Protein AF-0000000080698486 (afdb_homodimer)

Foldseek 3Di:
DVVVVVVVVVVVVVVVVVVLLVLLLVLLLLLCCFQFLCSVPDDSVLSSVLSVVCVVVVHQSVVSNCVVCPPERKAKDFQLQQVSRVVRLQRNCVSLVFHAQLPDDDPVCSVVSRVDRSLSSLLSRQVRVVVSQKWWKWWDDPDPRMTMTGMGGVVCVVVNVVSCVSRVIHMDTSNPDDDPPPDPPPD/DVVVVVVVVVVVVVVVVVVLLVLLLVLLLLLCCFQFLCSVPDDSVLSSVLSVVCVVVVHFSVVSNCVVCPPERKAKDFQLQQVSRVVRLQRNCVSLVFHAQQPDDDPVCSVVSRVDRSLSSLLSRQVRVVVSQKWWKWWDDPDPRMTMTGMGGVVCVVVNVVSCVSRVIHMDTSNPDDDPPPDPPPD

Structure (mmCIF, N/CA/C/O backbone):
data_AF-0000000080698486-model_v1
#
loop_
_entity.id
_entity.type
_entity.pdbx_description
1 polymer 'DUF6630 domain-containing protein'
#
loop_
_atom_site.group_PDB
_atom_site.id
_atom_site.type_symbol
_atom_site.label_atom_id
_atom_site.label_alt_id
_atom_site.label_comp_id
_atom_site.label_asym_id
_atom_site.label_entity_id
_atom_site.label_seq_id
_atom_site.pdbx_PDB_ins_code
_atom_site.Cartn_x
_atom_site.Cartn_y
_atom_site.Cartn_z
_atom_site.occupancy
_atom_site.B_iso_or_equiv
_atom_site.auth_seq_id
_atom_site.auth_comp_id
_atom_site.auth_asym_id
_atom_site.auth_atom_id
_atom_site.pdbx_PDB_model_num
ATOM 1 N N . MET A 1 1 ? -24.016 -17.828 -27.578 1 31.5 1 MET A N 1
ATOM 2 C CA . MET A 1 1 ? -24.5 -17.797 -26.203 1 31.5 1 MET A CA 1
ATOM 3 C C . MET A 1 1 ? -23.359 -17.641 -25.219 1 31.5 1 MET A C 1
ATOM 5 O O . MET A 1 1 ? -23.516 -17.859 -24.016 1 31.5 1 MET A O 1
ATOM 9 N N . CYS A 1 2 ? -22.031 -17.766 -25.625 1 40.09 2 CYS A N 1
ATOM 10 C CA . CYS A 1 2 ? -20.703 -17.719 -25.031 1 40.09 2 CYS A CA 1
ATOM 11 C C . CYS A 1 2 ? -20.391 -16.312 -24.516 1 40.09 2 CYS A C 1
ATOM 13 O O . CYS A 1 2 ? -19.312 -16.078 -23.969 1 40.09 2 CYS A O 1
ATOM 15 N N . THR A 1 3 ? -21.078 -15.25 -24.891 1 47.06 3 THR A N 1
ATOM 16 C CA . THR A 1 3 ? -21.078 -13.805 -24.703 1 47.06 3 THR A CA 1
ATOM 17 C C . THR A 1 3 ? -21.422 -13.453 -23.25 1 47.06 3 THR A C 1
ATOM 19 O O . THR A 1 3 ? -21.047 -12.375 -22.781 1 47.06 3 THR A O 1
ATOM 22 N N . SER A 1 4 ? -22.141 -14.297 -22.594 1 47.97 4 SER A N 1
ATOM 23 C CA . SER A 1 4 ? -22.797 -14.07 -21.312 1 47.97 4 SER A CA 1
ATOM 24 C C . SER A 1 4 ? -21.797 -14.18 -20.156 1 47.97 4 SER A C 1
ATOM 26 O O . SER A 1 4 ? -21.797 -13.352 -19.25 1 47.97 4 SER A O 1
ATOM 28 N N . GLY A 1 5 ? -20.812 -15.172 -20.219 1 47.47 5 GLY A N 1
ATOM 29 C CA . GLY A 1 5 ? -19.812 -15.383 -19.188 1 47.47 5 GLY A CA 1
ATOM 30 C C . GLY A 1 5 ? -18.781 -14.266 -19.109 1 47.47 5 GLY A C 1
ATOM 31 O O . GLY A 1 5 ? -18.391 -13.859 -18.016 1 47.47 5 GLY A O 1
ATOM 32 N N . TYR A 1 6 ? -18.391 -13.922 -20.328 1 53.5 6 TYR A N 1
ATOM 33 C CA . TYR A 1 6 ? -17.484 -12.781 -20.453 1 53.5 6 TYR A CA 1
ATOM 34 C C . TYR A 1 6 ? -18.109 -11.523 -19.859 1 53.5 6 TYR A C 1
ATOM 36 O O . TYR A 1 6 ? -17.438 -10.781 -19.141 1 53.5 6 TYR A O 1
ATOM 44 N N . ASP A 1 7 ? -19.391 -11.453 -20.266 1 60.16 7 ASP A N 1
ATOM 45 C CA . ASP A 1 7 ? -20.109 -10.289 -19.766 1 60.16 7 ASP A CA 1
ATOM 46 C C . ASP A 1 7 ? -20.219 -10.32 -18.234 1 60.16 7 ASP A C 1
ATOM 48 O O . ASP A 1 7 ? -20.047 -9.297 -17.578 1 60.16 7 ASP A O 1
ATOM 52 N N . ALA A 1 8 ? -20.406 -11.617 -17.812 1 65.56 8 ALA A N 1
ATOM 53 C CA . ALA A 1 8 ? -20.562 -11.758 -16.359 1 65.56 8 ALA A CA 1
ATOM 54 C C . ALA A 1 8 ? -19.25 -11.516 -15.641 1 65.56 8 ALA A C 1
ATOM 56 O O . ALA A 1 8 ? -19.219 -10.883 -14.586 1 65.56 8 ALA A O 1
ATOM 57 N N . ARG A 1 9 ? -18.188 -12 -16.312 1 66.75 9 ARG A N 1
ATOM 58 C CA . ARG A 1 9 ? -16.859 -11.805 -15.734 1 66.75 9 ARG A CA 1
ATOM 59 C C . ARG A 1 9 ? -16.484 -10.328 -15.695 1 66.75 9 ARG A C 1
ATOM 61 O O . ARG A 1 9 ? -15.984 -9.836 -14.68 1 66.75 9 ARG A O 1
ATOM 68 N N . PHE A 1 10 ? -16.781 -9.648 -16.703 1 69.44 10 PHE A N 1
ATOM 69 C CA . PHE A 1 10 ? -16.469 -8.227 -16.781 1 69.44 10 PHE A CA 1
ATOM 70 C C . PHE A 1 10 ? -17.344 -7.418 -15.836 1 69.44 10 PHE A C 1
ATOM 72 O O . PHE A 1 10 ? -16.875 -6.449 -15.227 1 69.44 10 PHE A O 1
ATOM 79 N N . ALA A 1 11 ? -18.594 -7.957 -15.727 1 71 11 ALA A N 1
ATOM 80 C CA . ALA A 1 11 ? -19.5 -7.297 -14.789 1 71 11 ALA A CA 1
ATOM 81 C C . ALA A 1 11 ? -19 -7.461 -13.352 1 71 11 ALA A C 1
ATOM 83 O O . ALA A 1 11 ? -19.062 -6.516 -12.562 1 71 11 ALA A O 1
ATOM 84 N N . LYS A 1 12 ? -18.531 -8.586 -13.102 1 74.56 12 LYS A N 1
ATOM 85 C CA . LYS A 1 12 ? -18.031 -8.867 -11.758 1 74.56 12 LYS A CA 1
ATOM 86 C C . LYS A 1 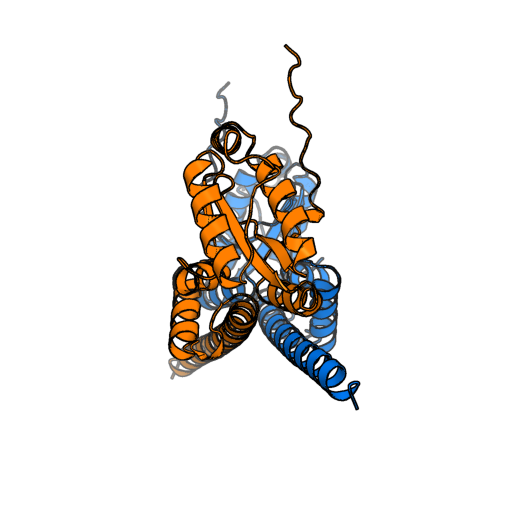12 ? -16.781 -8.039 -11.453 1 74.56 12 LYS A C 1
ATOM 88 O O . LYS A 1 12 ? -16.625 -7.527 -10.344 1 74.56 12 LYS A O 1
ATOM 93 N N . ILE A 1 13 ? -15.922 -7.895 -12.477 1 77.5 13 ILE A N 1
ATOM 94 C CA . ILE A 1 13 ? -14.719 -7.086 -12.32 1 77.5 13 ILE A CA 1
ATOM 95 C C . ILE A 1 13 ? -15.102 -5.629 -12.07 1 77.5 13 ILE A C 1
ATOM 97 O O . ILE A 1 13 ? -14.539 -4.973 -11.195 1 77.5 13 ILE A O 1
ATOM 101 N N . GLY A 1 14 ? -16.094 -5.223 -12.852 1 79.5 14 GLY A N 1
ATOM 102 C CA . GLY A 1 14 ? -16.562 -3.857 -12.68 1 79.5 14 GLY A CA 1
ATOM 103 C C . GLY A 1 14 ? -17.094 -3.578 -11.289 1 79.5 14 GLY A C 1
ATOM 104 O O . GLY A 1 14 ? -16.766 -2.559 -10.68 1 79.5 14 GLY A O 1
ATOM 105 N N . ASP A 1 15 ? -17.922 -4.484 -10.82 1 83.06 15 ASP A N 1
ATOM 106 C CA . ASP A 1 15 ? -18.5 -4.332 -9.492 1 83.06 15 ASP A CA 1
ATOM 107 C C . ASP A 1 15 ? -17.422 -4.324 -8.422 1 83.06 15 ASP A C 1
ATOM 109 O O . ASP A 1 15 ? -17.469 -3.527 -7.477 1 83.06 15 ASP A O 1
ATOM 113 N N . PHE A 1 16 ? -16.531 -5.191 -8.688 1 83.62 16 PHE A N 1
ATOM 114 C CA . PHE A 1 16 ? -15.43 -5.289 -7.73 1 83.62 16 PHE A CA 1
ATOM 115 C C . PHE A 1 16 ? -14.617 -4 -7.707 1 83.62 16 PHE A C 1
ATOM 117 O O . PHE A 1 16 ? -14.32 -3.465 -6.637 1 83.62 16 PHE A O 1
ATOM 124 N N . MET A 1 17 ? -14.336 -3.49 -8.82 1 84.62 17 MET A N 1
ATOM 125 C CA . MET A 1 17 ? -13.523 -2.279 -8.93 1 84.62 17 MET A CA 1
ATOM 126 C C . MET A 1 17 ? -14.281 -1.07 -8.383 1 84.62 17 MET A C 1
ATOM 128 O O . MET A 1 17 ? -13.688 -0.194 -7.754 1 84.62 17 MET A O 1
ATOM 132 N N . MET A 1 18 ? -15.539 -1.053 -8.656 1 87.12 18 MET A N 1
ATOM 133 C CA . MET A 1 18 ? -16.344 0.049 -8.141 1 87.12 18 MET A CA 1
ATOM 134 C C . MET A 1 18 ? -16.359 0.049 -6.613 1 87.12 18 MET A C 1
ATOM 136 O O . MET A 1 18 ? -16.281 1.107 -5.984 1 87.12 18 MET A O 1
ATOM 140 N N . ASN A 1 19 ? -16.453 -1.073 -6.035 1 87 19 ASN A N 1
ATOM 141 C CA . ASN A 1 19 ? -16.406 -1.186 -4.582 1 87 19 ASN A CA 1
ATOM 142 C C . ASN A 1 19 ? -15.062 -0.731 -4.027 1 87 19 ASN A C 1
ATOM 144 O O . ASN A 1 19 ? -15.008 -0.071 -2.99 1 87 19 ASN A O 1
ATOM 148 N N . ALA A 1 20 ? -14.047 -1.094 -4.723 1 89.44 20 ALA A N 1
ATOM 149 C CA . ALA A 1 20 ? -12.711 -0.688 -4.305 1 89.44 20 ALA A CA 1
ATOM 150 C C . ALA A 1 20 ? -12.555 0.828 -4.363 1 89.44 20 ALA A C 1
ATOM 152 O O . ALA A 1 20 ? -12.016 1.438 -3.439 1 89.44 20 ALA A O 1
ATOM 153 N N . VAL A 1 21 ? -13.086 1.382 -5.418 1 92.75 21 VAL A N 1
ATOM 154 C CA . VAL A 1 21 ? -12.977 2.826 -5.598 1 92.75 21 VAL A CA 1
ATOM 155 C C . VAL A 1 21 ? -13.773 3.543 -4.512 1 92.75 21 VAL A C 1
ATOM 157 O O . VAL A 1 21 ? -13.289 4.512 -3.918 1 92.75 21 VAL A O 1
ATOM 160 N N . GLU A 1 22 ? -14.906 3.066 -4.246 1 92.38 22 GLU A N 1
ATOM 161 C CA . GLU A 1 22 ? -15.742 3.686 -3.225 1 92.38 22 GLU A CA 1
ATOM 162 C C . GLU A 1 22 ? -15.086 3.604 -1.848 1 92.38 22 GLU A C 1
ATOM 164 O O . GLU A 1 22 ? -15.102 4.574 -1.09 1 92.38 22 GLU A O 1
ATOM 169 N N . SER A 1 23 ? -14.555 2.496 -1.55 1 91.75 23 SER A N 1
ATOM 170 C CA . SER A 1 23 ? -13.875 2.318 -0.27 1 91.75 23 SER A CA 1
ATOM 171 C C . SER A 1 23 ? -12.648 3.221 -0.162 1 91.75 23 SER A C 1
ATOM 173 O O . SER A 1 23 ? -12.43 3.859 0.87 1 91.75 23 SER A O 1
ATOM 175 N N . GLY A 1 24 ? -11.891 3.254 -1.214 1 94.38 24 GLY A N 1
ATOM 176 C CA . GLY A 1 24 ? -10.742 4.137 -1.252 1 94.38 24 GLY A CA 1
ATOM 177 C C . GLY A 1 24 ? -11.109 5.605 -1.123 1 94.38 24 GLY A C 1
ATOM 178 O O . GLY A 1 24 ? -10.445 6.355 -0.404 1 94.38 24 GLY A O 1
ATOM 179 N N . ALA A 1 25 ? -12.18 5.961 -1.772 1 95.56 25 ALA A N 1
ATOM 180 C CA . ALA A 1 25 ? -12.641 7.344 -1.715 1 95.56 25 ALA A CA 1
ATOM 181 C C . ALA A 1 25 ? -13.078 7.719 -0.301 1 95.56 25 ALA A C 1
ATOM 183 O O . ALA A 1 25 ? -12.828 8.836 0.158 1 95.56 25 ALA A O 1
ATOM 184 N N . ALA A 1 26 ? -13.688 6.801 0.327 1 93.81 26 ALA A N 1
ATOM 185 C CA . ALA A 1 26 ? -14.109 7.051 1.703 1 93.81 26 ALA A CA 1
ATOM 186 C C . ALA A 1 26 ? -12.906 7.293 2.609 1 93.81 26 ALA A C 1
ATOM 188 O O . ALA A 1 26 ? -12.93 8.195 3.447 1 93.81 26 ALA A O 1
ATOM 189 N N . ALA A 1 27 ? -11.891 6.488 2.451 1 95.06 27 ALA A N 1
ATOM 190 C CA . ALA A 1 27 ? -10.695 6.621 3.275 1 95.06 27 ALA A CA 1
ATOM 191 C C . ALA A 1 27 ? -9.961 7.93 2.979 1 95.06 27 ALA A C 1
ATOM 193 O O . ALA A 1 27 ? -9.547 8.641 3.898 1 95.06 27 ALA A O 1
ATOM 194 N N . VAL A 1 28 ? -9.875 8.273 1.698 1 96.75 28 VAL A N 1
ATOM 195 C CA . VAL A 1 28 ? -9.234 9.523 1.287 1 96.75 28 VAL A CA 1
ATOM 196 C C . VAL A 1 28 ? -10.023 10.711 1.835 1 96.75 28 VAL A C 1
ATOM 198 O O . VAL A 1 28 ? -9.445 11.641 2.396 1 96.75 28 VAL A O 1
ATOM 201 N N . SER A 1 29 ? -11.289 10.641 1.669 1 96.31 29 SER A N 1
ATOM 202 C CA . SER A 1 29 ? -12.156 11.703 2.164 1 96.31 29 SER A CA 1
ATOM 203 C C . SER A 1 29 ? -11.992 11.898 3.668 1 96.31 29 SER A C 1
ATOM 205 O O . SER A 1 29 ? -11.875 13.031 4.148 1 96.31 29 SER A O 1
ATOM 207 N N . ARG A 1 30 ? -11.969 10.852 4.352 1 95 30 ARG A N 1
ATOM 208 C CA . ARG A 1 30 ? -11.844 10.93 5.805 1 95 30 ARG A CA 1
ATOM 209 C C . ARG A 1 30 ? -10.5 11.531 6.211 1 95 30 ARG A C 1
ATOM 211 O O . ARG A 1 30 ? -10.438 12.375 7.113 1 95 30 ARG A O 1
ATOM 218 N N . LEU A 1 31 ? -9.469 11.086 5.562 1 96.75 31 LEU A N 1
ATOM 219 C CA . LEU A 1 31 ? -8.156 11.648 5.863 1 96.75 31 LEU A CA 1
ATOM 220 C C . LEU A 1 31 ? -8.117 13.141 5.574 1 96.75 31 LEU A C 1
ATOM 222 O O . LEU A 1 31 ? -7.66 13.93 6.402 1 96.75 31 LEU A O 1
ATOM 226 N N . LEU A 1 32 ? -8.648 13.523 4.426 1 97.12 32 LEU A N 1
ATOM 227 C CA . LEU A 1 32 ? -8.664 14.93 4.062 1 97.12 32 LEU A CA 1
ATOM 228 C C . LEU A 1 32 ? -9.477 15.742 5.066 1 97.12 32 LEU A C 1
ATOM 230 O O . LEU A 1 32 ? -9.148 16.891 5.352 1 97.12 32 LEU A O 1
ATOM 234 N N . GLN A 1 33 ? -10.492 15.188 5.602 1 95.12 33 GLN A N 1
ATOM 235 C CA . GLN A 1 33 ? -11.289 15.867 6.617 1 95.12 33 GLN A CA 1
ATOM 236 C C . GLN A 1 33 ? -10.469 16.125 7.875 1 95.12 33 GLN A C 1
ATOM 238 O O . GLN A 1 33 ? -10.711 17.109 8.594 1 95.12 33 GLN A O 1
ATOM 243 N N . LEU A 1 34 ? -9.492 15.289 8.156 1 95.56 34 LEU A N 1
ATOM 244 C CA . LEU A 1 34 ? -8.672 15.414 9.352 1 95.56 34 LEU A CA 1
ATOM 245 C C . LEU A 1 34 ? -7.57 16.438 9.148 1 95.56 34 LEU A C 1
ATOM 247 O O . LEU A 1 34 ? -7.086 17.031 10.117 1 95.56 34 LEU A O 1
ATOM 251 N N . ILE A 1 35 ? -7.203 16.703 7.879 1 97.62 35 ILE A N 1
ATOM 252 C CA . ILE A 1 35 ? -5.965 17.453 7.719 1 97.62 35 ILE A CA 1
ATOM 253 C C . ILE A 1 35 ? -6.246 18.75 6.977 1 97.62 35 ILE A C 1
ATOM 255 O O . ILE A 1 35 ? -5.422 19.672 6.988 1 97.62 35 ILE A O 1
ATOM 259 N N . ALA A 1 36 ? -7.34 18.812 6.328 1 95.25 36 ALA A N 1
ATOM 260 C CA . ALA A 1 36 ? -7.637 20 5.523 1 95.25 36 ALA A CA 1
ATOM 261 C C . ALA A 1 36 ? -8.125 21.156 6.398 1 95.25 36 ALA A C 1
ATOM 263 O O . ALA A 1 36 ? -8.867 20.938 7.359 1 95.25 36 ALA A O 1
ATOM 264 N N . PRO A 1 37 ? -7.742 22.375 6.078 1 89.62 37 PRO A N 1
ATOM 265 C CA . PRO A 1 37 ? -8.18 23.547 6.836 1 89.62 37 PRO A CA 1
ATOM 266 C C . PRO A 1 37 ? -9.68 23.797 6.738 1 89.62 37 PRO A C 1
ATOM 268 O O . PRO A 1 37 ? -10.289 24.312 7.676 1 89.62 37 PRO A O 1
ATOM 271 N N . GLU A 1 38 ? -10.227 23.453 5.602 1 90.56 38 GLU A N 1
ATOM 272 C CA . GLU A 1 38 ? -11.664 23.609 5.379 1 90.56 38 GLU A CA 1
ATOM 273 C C . GLU A 1 38 ? -12.305 22.297 4.938 1 90.56 38 GLU A C 1
ATOM 275 O O . GLU A 1 38 ? -12.719 22.156 3.787 1 90.56 38 GLU A O 1
ATOM 280 N N . PRO A 1 39 ? -12.5 21.406 5.844 1 89.62 39 PRO A N 1
ATOM 281 C CA . PRO A 1 39 ? -13.023 20.078 5.496 1 89.62 39 PRO A CA 1
ATOM 282 C C . PRO A 1 39 ? -14.445 20.141 4.945 1 89.62 39 PRO A C 1
ATOM 284 O O . PRO A 1 39 ? -14.852 19.25 4.188 1 89.62 39 PRO A O 1
ATOM 287 N N . GLU A 1 40 ? -15.148 21.219 5.281 1 89.56 40 GLU A N 1
ATOM 288 C CA . GLU A 1 40 ? -16.531 21.359 4.832 1 89.56 40 GLU A CA 1
ATOM 289 C C . GLU A 1 40 ? -16.609 21.625 3.33 1 89.56 40 GLU A C 1
ATOM 291 O O . GLU A 1 40 ? -17.656 21.469 2.717 1 89.56 40 GLU A O 1
ATOM 296 N N . ARG A 1 41 ? -15.523 22.062 2.773 1 91.19 41 ARG A N 1
ATOM 297 C CA . ARG A 1 41 ? -15.492 22.406 1.357 1 91.19 41 ARG A CA 1
ATOM 298 C C . ARG A 1 41 ? -15.031 21.234 0.507 1 91.19 41 ARG A C 1
ATOM 300 O O . ARG A 1 41 ? -14.922 21.344 -0.715 1 91.19 41 ARG A O 1
ATOM 307 N N . LEU A 1 42 ? -14.766 20.094 1.145 1 93.06 42 LEU A N 1
ATOM 308 C CA . LEU A 1 42 ? -14.297 18.938 0.405 1 93.06 42 LEU A CA 1
ATOM 309 C C . LEU A 1 42 ? -15.344 18.484 -0.612 1 93.06 42 LEU A C 1
ATOM 311 O O . LEU A 1 42 ? -16.516 18.328 -0.275 1 93.06 42 LEU A O 1
ATOM 315 N N . ASP A 1 43 ? -14.969 18.359 -1.809 1 95.62 43 ASP A N 1
ATOM 316 C CA . ASP A 1 43 ? -15.812 17.891 -2.904 1 95.62 43 ASP A CA 1
ATOM 317 C C . ASP A 1 43 ? -15.688 16.391 -3.09 1 95.62 43 ASP A C 1
ATOM 319 O O . ASP A 1 43 ? -14.711 15.906 -3.666 1 95.62 43 ASP A O 1
ATOM 323 N N . GLU A 1 44 ? -16.766 15.695 -2.758 1 95.44 44 GLU A N 1
ATOM 324 C CA . GLU A 1 44 ? -16.734 14.234 -2.777 1 95.44 44 GLU A CA 1
ATOM 325 C C . GLU A 1 44 ? -16.578 13.703 -4.203 1 95.44 44 GLU A C 1
ATOM 327 O O . GLU A 1 44 ? -15.969 12.656 -4.418 1 95.44 44 GLU A O 1
ATOM 332 N N . ASP A 1 45 ? -17.109 14.422 -5.129 1 96.69 45 ASP A N 1
ATOM 333 C CA . ASP A 1 45 ? -16.953 14.008 -6.52 1 96.69 45 ASP A CA 1
ATOM 334 C C . ASP A 1 45 ? -15.5 14.102 -6.965 1 96.69 45 ASP A C 1
ATOM 336 O O . ASP A 1 45 ? -15.008 13.25 -7.707 1 96.69 45 ASP A O 1
ATOM 340 N N . ALA A 1 46 ? -14.867 15.148 -6.52 1 96.94 46 ALA A N 1
ATOM 341 C CA . ALA A 1 46 ? -13.445 15.312 -6.824 1 96.94 46 ALA A CA 1
ATOM 342 C C . ALA A 1 46 ? -12.617 14.195 -6.191 1 96.94 46 ALA A C 1
ATOM 344 O O . ALA A 1 46 ? -11.656 13.703 -6.797 1 96.94 46 ALA A O 1
ATOM 345 N N . VAL A 1 47 ? -13.047 13.797 -4.984 1 97.81 47 VAL A N 1
ATOM 346 C CA . VAL A 1 47 ? -12.344 12.711 -4.301 1 97.81 47 VAL A CA 1
ATOM 347 C C . VAL A 1 47 ? -12.5 11.414 -5.098 1 97.81 47 VAL A C 1
ATOM 349 O O . VAL A 1 47 ? -11.516 10.719 -5.359 1 97.81 47 VAL A O 1
ATOM 352 N N . LEU A 1 48 ? -13.703 11.172 -5.492 1 97.31 48 LEU A N 1
ATOM 353 C CA . LEU A 1 48 ? -13.984 9.969 -6.27 1 97.31 48 LEU A CA 1
ATOM 354 C C . LEU A 1 48 ? -13.164 9.953 -7.559 1 97.31 48 LEU A C 1
ATOM 356 O O . LEU A 1 48 ? -12.578 8.922 -7.91 1 97.31 48 LEU A O 1
ATOM 360 N N . GLU A 1 49 ? -13.125 11.023 -8.188 1 97.5 49 GLU A N 1
ATOM 361 C CA . GLU A 1 49 ? -12.375 11.133 -9.438 1 97.5 49 GLU A CA 1
ATOM 362 C C . GLU A 1 49 ? -10.883 10.914 -9.211 1 97.5 49 GLU A C 1
ATOM 364 O O . GLU A 1 49 ? -10.227 10.227 -9.992 1 97.5 49 GLU A O 1
ATOM 369 N N . ALA A 1 50 ? -10.367 11.484 -8.172 1 97.69 50 ALA A N 1
ATOM 370 C CA . ALA A 1 50 ? -8.945 11.344 -7.863 1 97.69 50 ALA A CA 1
ATOM 371 C C . ALA A 1 50 ? -8.594 9.898 -7.527 1 97.69 50 ALA A C 1
ATOM 373 O O . ALA A 1 50 ? -7.539 9.398 -7.934 1 97.69 50 ALA A O 1
ATOM 374 N N . VAL A 1 51 ? -9.453 9.234 -6.828 1 97.25 51 VAL A N 1
ATOM 375 C CA . VAL A 1 51 ? -9.211 7.848 -6.449 1 97.25 51 VAL A CA 1
ATOM 376 C C . VAL A 1 51 ? -9.297 6.953 -7.688 1 97.25 51 VAL A C 1
ATOM 378 O O . VAL A 1 51 ? -8.469 6.055 -7.867 1 97.25 51 VAL A O 1
ATOM 381 N N . GLN A 1 52 ? -10.242 7.273 -8.516 1 95.44 52 GLN A N 1
ATOM 382 C CA . GLN A 1 52 ? -10.328 6.535 -9.773 1 95.44 52 GLN A CA 1
ATOM 383 C C . GLN A 1 52 ? -9.047 6.699 -10.594 1 95.44 52 GLN A C 1
ATOM 385 O O . GLN A 1 52 ? -8.531 5.727 -11.148 1 95.44 52 GLN A O 1
ATOM 390 N N . GLU A 1 53 ? -8.648 7.867 -10.625 1 96.25 53 GLU A N 1
ATOM 391 C CA . GLU A 1 53 ? -7.418 8.141 -11.367 1 96.25 53 GLU A CA 1
ATOM 392 C C . GLU A 1 53 ? -6.238 7.375 -10.781 1 96.25 53 GLU A C 1
ATOM 394 O O . GLU A 1 53 ? -5.41 6.84 -11.516 1 96.25 53 GLU A O 1
ATOM 399 N N . ALA A 1 54 ? -6.148 7.316 -9.477 1 94.81 54 ALA A N 1
ATOM 400 C CA . ALA A 1 54 ? -5.078 6.57 -8.82 1 94.81 54 ALA A CA 1
ATOM 401 C C . ALA A 1 54 ? -5.098 5.102 -9.234 1 94.81 54 ALA A C 1
ATOM 403 O O . ALA A 1 54 ? -4.066 4.539 -9.602 1 94.81 54 ALA A O 1
ATOM 404 N N . TYR A 1 55 ? -6.27 4.516 -9.234 1 90.69 55 TYR A N 1
ATOM 405 C CA . TYR A 1 55 ? -6.398 3.113 -9.617 1 90.69 55 TYR A CA 1
ATOM 406 C C . TYR A 1 55 ? -6.055 2.916 -11.094 1 90.69 55 TYR A C 1
ATOM 408 O O . TYR A 1 55 ? -5.344 1.972 -11.445 1 90.69 55 TYR A O 1
ATOM 416 N N . ASP A 1 56 ? -6.523 3.885 -11.914 1 90.25 56 ASP A N 1
ATOM 417 C CA . ASP A 1 56 ? -6.312 3.7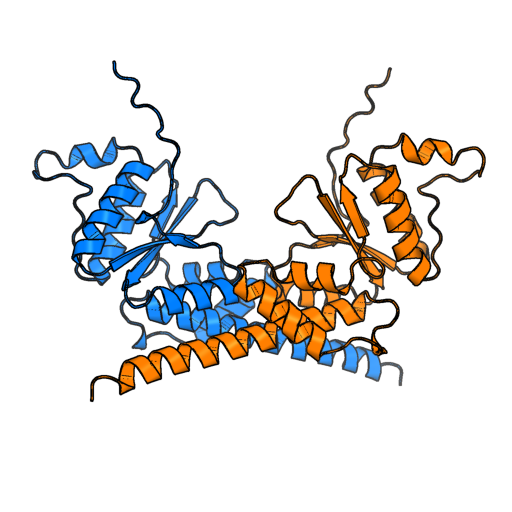77 -13.352 1 90.25 56 ASP A CA 1
ATOM 418 C C . ASP A 1 56 ? -4.828 3.834 -13.695 1 90.25 56 ASP A C 1
ATOM 420 O O . ASP A 1 56 ? -4.395 3.264 -14.703 1 90.25 56 ASP A O 1
ATOM 424 N N . HIS A 1 57 ? -4.086 4.418 -12.891 1 91.69 57 HIS A N 1
ATOM 425 C CA . HIS A 1 57 ? -2.68 4.625 -13.219 1 91.69 57 HIS A CA 1
ATOM 426 C C . HIS A 1 57 ? -1.771 3.885 -12.242 1 91.69 57 HIS A C 1
ATOM 428 O O . HIS A 1 57 ? -0.575 4.176 -12.156 1 91.69 57 HIS A O 1
ATOM 434 N N . ASP A 1 58 ? -2.301 3.045 -11.438 1 87.06 58 ASP A N 1
ATOM 435 C CA . ASP A 1 58 ? -1.559 2.211 -10.5 1 87.06 58 ASP A CA 1
ATOM 436 C C . ASP A 1 58 ? -0.761 3.066 -9.516 1 87.06 58 ASP A C 1
ATOM 438 O O . ASP A 1 58 ? 0.426 2.82 -9.289 1 87.06 58 ASP A O 1
ATOM 442 N N . LEU A 1 59 ? -1.38 4.07 -9.039 1 90.81 59 LEU A N 1
ATOM 443 C CA . LEU A 1 59 ? -0.788 4.945 -8.031 1 90.81 59 LEU A CA 1
ATOM 444 C C . LEU A 1 59 ? -1.339 4.633 -6.645 1 90.81 59 LEU A C 1
ATOM 446 O O . LEU A 1 59 ? -2.477 4.176 -6.512 1 90.81 59 LEU A O 1
ATOM 450 N N . PRO A 1 60 ? -0.494 4.84 -5.625 1 91.69 60 PRO A N 1
ATOM 451 C CA . PRO A 1 60 ? -1.043 4.699 -4.273 1 91.69 60 PRO A CA 1
ATOM 452 C C . PRO A 1 60 ? -2.168 5.691 -3.99 1 91.69 60 PRO A C 1
ATOM 454 O O . PRO A 1 60 ? -2.162 6.809 -4.52 1 91.69 60 PRO A O 1
ATOM 457 N N . LEU A 1 61 ? -3.068 5.328 -3.137 1 94.69 61 LEU A N 1
ATOM 458 C CA . LEU A 1 61 ? -4.219 6.176 -2.84 1 94.69 61 LEU A CA 1
ATOM 459 C C . LEU A 1 61 ? -3.775 7.48 -2.191 1 94.69 61 LEU A C 1
ATOM 461 O O . LEU A 1 61 ? -4.457 8.5 -2.311 1 94.69 61 LEU A O 1
ATOM 465 N N . MET A 1 62 ? -2.617 7.449 -1.621 1 95.69 62 MET A N 1
ATOM 466 C CA . MET A 1 62 ? -2.105 8.672 -1.007 1 95.69 62 MET A CA 1
ATOM 467 C C . MET A 1 62 ? -1.803 9.727 -2.064 1 95.69 62 MET A C 1
ATOM 469 O O . MET A 1 62 ? -1.714 10.914 -1.755 1 95.69 62 MET A O 1
ATOM 473 N N . TRP A 1 63 ? -1.613 9.312 -3.281 1 96.06 63 TRP A N 1
ATOM 474 C CA . TRP A 1 63 ? -1.483 10.273 -4.367 1 96.06 63 TRP A CA 1
ATOM 475 C C . TRP A 1 63 ? -2.705 11.188 -4.438 1 96.06 63 TRP A C 1
ATOM 477 O O . TRP A 1 63 ? -2.578 12.391 -4.652 1 96.06 63 TRP A O 1
ATOM 487 N N . ALA A 1 64 ? -3.869 10.594 -4.238 1 97.12 64 ALA A N 1
ATOM 488 C CA . ALA A 1 64 ? -5.098 11.391 -4.258 1 97.12 64 ALA A CA 1
ATOM 489 C C . ALA A 1 64 ? -5.102 12.414 -3.131 1 97.12 64 ALA A C 1
ATOM 491 O O . ALA A 1 64 ? -5.543 13.555 -3.322 1 97.12 64 ALA A O 1
ATOM 492 N N . VAL A 1 65 ? -4.613 12.031 -1.989 1 97.56 65 VAL A N 1
ATOM 493 C CA . VAL A 1 65 ? -4.523 12.953 -0.861 1 97.56 65 VAL A CA 1
ATOM 494 C C . VAL A 1 65 ? -3.594 14.109 -1.213 1 97.56 65 VAL A C 1
ATOM 496 O O . VAL A 1 65 ? -3.938 15.273 -0.997 1 97.56 65 VAL A O 1
ATOM 499 N N . TYR A 1 66 ? -2.479 13.773 -1.763 1 96.81 66 TYR A N 1
ATOM 500 C CA . TYR A 1 66 ? -1.533 14.805 -2.184 1 96.81 66 TYR A CA 1
ATOM 501 C C . TYR A 1 66 ? -2.146 15.703 -3.25 1 96.81 66 TYR A C 1
ATOM 503 O O . TYR A 1 66 ? -2.078 16.922 -3.15 1 96.81 66 TYR A O 1
ATOM 511 N N . HIS A 1 67 ? -2.734 15.117 -4.215 1 96.31 67 HIS A N 1
ATOM 512 C CA . HIS A 1 67 ? -3.291 15.828 -5.363 1 96.31 67 HIS A CA 1
ATOM 513 C C . HIS A 1 67 ? -4.367 16.812 -4.926 1 96.31 67 HIS A C 1
ATOM 515 O O . HIS A 1 67 ? -4.406 17.953 -5.406 1 96.31 67 HIS A O 1
ATOM 521 N N . LEU A 1 68 ? -5.18 16.438 -4.031 1 96.44 68 LEU A N 1
ATOM 522 C CA . LEU A 1 68 ? -6.297 17.266 -3.594 1 96.44 68 LEU A CA 1
ATOM 523 C C . LEU A 1 68 ? -5.852 18.234 -2.514 1 96.44 68 LEU A C 1
ATOM 525 O O . LEU A 1 68 ? -6.418 19.328 -2.391 1 96.44 68 LEU A O 1
ATOM 529 N N . GLY A 1 69 ? -4.859 17.812 -1.781 1 96.06 69 GLY A N 1
ATOM 530 C CA . GLY A 1 69 ? -4.465 18.609 -0.628 1 96.06 69 GLY A CA 1
ATOM 531 C C . GLY A 1 69 ? -3.252 19.484 -0.893 1 96.06 69 GLY A C 1
ATOM 532 O O . GLY A 1 69 ? -2.887 20.312 -0.059 1 96.06 69 GLY A O 1
ATOM 533 N N . LYS A 1 70 ? -2.742 19.25 -2.113 1 90.56 70 LYS A N 1
ATOM 534 C CA . LYS A 1 70 ? -1.506 19.969 -2.416 1 90.56 70 LYS A CA 1
ATOM 535 C C . LYS A 1 70 ? -1.711 21.484 -2.336 1 90.56 70 LYS A C 1
ATOM 537 O O . LYS A 1 70 ? -2.805 21.984 -2.607 1 90.56 70 LYS A O 1
ATOM 542 N N . HIS A 1 71 ? -0.921 22.266 -1.682 1 82.31 71 HIS A N 1
ATOM 543 C CA . HIS A 1 71 ? -0.837 23.719 -1.526 1 82.31 71 HIS A CA 1
ATOM 544 C C . HIS A 1 71 ? -1.499 24.172 -0.23 1 82.31 71 HIS A C 1
ATOM 546 O O . HIS A 1 71 ? -1.401 25.344 0.144 1 82.31 71 HIS A O 1
ATOM 552 N N . GLU A 1 72 ? -2.311 23.219 0.422 1 91.12 72 GLU A N 1
ATOM 553 C CA . GLU A 1 72 ? -3.002 23.641 1.633 1 91.12 72 GLU A CA 1
ATOM 554 C C . GLU A 1 72 ? -2.797 22.656 2.77 1 91.12 72 GLU A C 1
ATOM 556 O O . GLU A 1 72 ? -2.207 22.984 3.799 1 91.12 72 GLU A O 1
ATOM 561 N N . ALA A 1 73 ? -3.148 21.484 2.555 1 95.75 73 ALA A N 1
ATOM 562 C CA . ALA A 1 73 ? -3.264 20.531 3.654 1 95.75 73 ALA A CA 1
ATOM 563 C C . ALA A 1 73 ? -1.997 19.688 3.785 1 95.75 73 ALA A C 1
ATOM 565 O O . ALA A 1 73 ? -1.736 19.109 4.844 1 95.75 73 ALA A O 1
ATOM 566 N N . VAL A 1 74 ? -1.249 19.609 2.637 1 97.81 74 VAL A N 1
ATOM 567 C CA . VAL A 1 74 ? -0.085 18.734 2.623 1 97.81 74 VAL A CA 1
ATOM 568 C C . VAL A 1 74 ? 1.162 19.531 2.248 1 97.81 74 VAL A C 1
ATOM 570 O O . VAL A 1 74 ? 1.084 20.484 1.479 1 97.81 74 VAL A O 1
ATOM 573 N N . PHE A 1 75 ? 2.326 19.203 2.848 1 97.75 75 PHE A N 1
ATOM 574 C CA . PHE A 1 75 ? 3.592 19.766 2.41 1 97.75 75 PHE A CA 1
ATOM 575 C C . PHE A 1 75 ? 4.422 18.75 1.651 1 97.75 75 PHE A C 1
ATOM 577 O O . PHE A 1 75 ? 4.289 17.547 1.88 1 97.75 75 PHE A O 1
ATOM 584 N N . ALA A 1 76 ? 5.152 19.219 0.711 1 96.88 76 ALA A N 1
ATOM 585 C CA . ALA A 1 76 ? 6.012 18.391 -0.127 1 96.88 76 ALA A CA 1
ATOM 586 C C . ALA A 1 76 ? 7.262 19.141 -0.561 1 96.88 76 ALA A C 1
ATOM 588 O O . ALA A 1 76 ? 7.168 20.25 -1.113 1 96.88 76 ALA A O 1
ATOM 589 N N . ALA A 1 77 ? 8.383 18.516 -0.253 1 97 77 ALA A N 1
ATOM 590 C CA . ALA A 1 77 ? 9.664 19.094 -0.669 1 97 77 ALA A CA 1
ATOM 591 C C . ALA A 1 77 ? 10.75 18.016 -0.715 1 97 77 ALA A C 1
ATOM 593 O O . ALA A 1 77 ? 10.664 17 -0.016 1 97 77 ALA A O 1
ATOM 594 N N . GLU A 1 78 ? 11.664 18.25 -1.567 1 97.06 78 GLU A N 1
ATOM 595 C CA . GLU A 1 78 ? 12.852 17.391 -1.469 1 97.06 78 GLU A CA 1
ATOM 596 C C . GLU A 1 78 ? 13.594 17.641 -0.16 1 97.06 78 GLU A C 1
ATOM 598 O O . GLU A 1 78 ? 13.703 18.781 0.299 1 97.06 78 GLU A O 1
ATOM 603 N N . TRP A 1 79 ? 14.141 16.641 0.373 1 96.06 79 TRP A N 1
ATOM 604 C CA . TRP A 1 79 ? 14.898 16.734 1.621 1 96.06 79 TRP A CA 1
ATOM 605 C C . TRP A 1 79 ? 16.016 17.766 1.512 1 96.06 79 TRP A C 1
ATOM 607 O O . TRP A 1 79 ? 16.266 18.5 2.459 1 96.06 79 TRP A O 1
ATOM 617 N N . ALA A 1 80 ? 16.609 17.781 0.39 1 95.31 80 ALA A N 1
ATOM 618 C CA . ALA A 1 80 ? 17.766 18.641 0.181 1 95.31 80 ALA A CA 1
ATOM 619 C C . ALA A 1 80 ? 17.344 20.109 0.025 1 95.31 80 ALA A C 1
ATOM 621 O O . ALA A 1 80 ? 18.172 21.016 0.123 1 95.31 80 ALA A O 1
ATOM 622 N N . ASP A 1 81 ? 16.109 20.391 -0.286 1 97.12 81 ASP A N 1
ATOM 623 C CA . ASP A 1 81 ? 15.617 21.75 -0.478 1 97.12 81 ASP A CA 1
ATOM 624 C C . ASP A 1 81 ? 14.977 22.281 0.802 1 97.12 81 ASP A C 1
ATOM 626 O O . ASP A 1 81 ? 13.758 22.453 0.869 1 97.12 81 ASP A O 1
ATOM 630 N N . VAL A 1 82 ? 15.789 22.688 1.713 1 96.5 82 VAL A N 1
ATOM 631 C CA . VAL A 1 82 ? 15.367 23.109 3.043 1 96.5 82 VAL A CA 1
ATOM 632 C C . VAL A 1 82 ? 14.492 24.359 2.936 1 96.5 82 VAL A C 1
ATOM 634 O O . VAL A 1 82 ? 13.523 24.516 3.68 1 96.5 82 VAL A O 1
ATOM 637 N N . PHE A 1 83 ? 14.82 25.234 2.031 1 96.69 83 PHE A N 1
ATOM 638 C CA . PHE A 1 83 ? 14.031 26.453 1.864 1 96.69 83 PHE A CA 1
ATOM 639 C C . PHE A 1 83 ? 12.578 26.125 1.558 1 96.69 83 PHE A C 1
ATOM 641 O O . PHE A 1 83 ? 11.664 26.578 2.248 1 96.69 83 PHE A O 1
ATOM 648 N N . THR A 1 84 ? 12.43 25.297 0.561 1 97.38 84 THR A N 1
ATOM 649 C CA . THR A 1 84 ? 11.078 24.891 0.174 1 97.38 84 THR A CA 1
ATOM 650 C C . THR A 1 84 ? 10.391 24.141 1.307 1 97.38 84 THR A C 1
ATOM 652 O O . THR A 1 84 ? 9.211 24.344 1.575 1 97.38 84 THR A O 1
ATOM 655 N N . LEU A 1 85 ? 11.094 23.281 1.965 1 97.5 85 LEU A N 1
ATOM 656 C CA . LEU A 1 85 ? 10.539 22.5 3.074 1 97.5 85 LEU A CA 1
ATOM 657 C C . LEU A 1 85 ? 10 23.422 4.16 1 97.5 85 LEU A C 1
ATOM 659 O O . LEU A 1 85 ? 8.859 23.266 4.605 1 97.5 85 LEU A O 1
ATOM 663 N N . VAL A 1 86 ? 10.727 24.422 4.531 1 97.5 86 VAL A N 1
ATOM 664 C CA . VAL A 1 86 ? 10.359 25.359 5.582 1 97.5 86 VAL A CA 1
ATOM 665 C C . VAL A 1 86 ? 9.141 26.172 5.141 1 97.5 86 VAL A C 1
ATOM 667 O O . VAL A 1 86 ? 8.188 26.328 5.902 1 97.5 86 VAL A O 1
ATOM 670 N N . GLU A 1 87 ? 9.219 26.625 3.916 1 97.06 87 GLU A N 1
ATOM 671 C CA . GLU A 1 87 ? 8.117 27.422 3.385 1 97.06 87 GLU A CA 1
ATOM 672 C C . GLU A 1 87 ? 6.812 26.625 3.383 1 97.06 87 GLU A C 1
ATOM 674 O O . GLU A 1 87 ? 5.773 27.125 3.82 1 97.06 87 GLU A O 1
ATOM 679 N N . GLN A 1 88 ? 6.906 25.453 2.947 1 97.5 88 GLN A N 1
ATOM 680 C CA . GLN A 1 88 ? 5.715 24.625 2.857 1 97.5 88 GLN A CA 1
ATOM 681 C C . GLN A 1 88 ? 5.195 24.25 4.246 1 97.5 88 GLN A C 1
ATOM 683 O O . GLN A 1 88 ? 3.984 24.266 4.484 1 97.5 88 GLN A O 1
ATOM 688 N N . LEU A 1 89 ? 6.062 23.938 5.148 1 97.56 89 LEU A N 1
ATOM 689 C CA . LEU A 1 89 ? 5.672 23.578 6.512 1 97.56 89 LEU A CA 1
ATOM 690 C C . LEU A 1 89 ? 4.984 24.766 7.195 1 97.56 89 LEU A C 1
ATOM 692 O O . LEU A 1 89 ? 3.959 24.578 7.855 1 97.56 89 LEU A O 1
ATOM 696 N N . ARG A 1 90 ? 5.535 25.875 7.023 1 97.38 90 ARG A N 1
ATOM 697 C CA . ARG A 1 90 ? 4.938 27.062 7.625 1 97.38 90 ARG A CA 1
ATOM 698 C C . ARG A 1 90 ? 3.561 27.344 7.027 1 97.38 90 ARG A C 1
ATOM 700 O O . ARG A 1 90 ? 2.641 27.75 7.742 1 97.38 90 ARG A O 1
ATOM 707 N N . ALA A 1 91 ? 3.467 27.109 5.734 1 97.19 91 ALA A N 1
ATOM 708 C CA . ALA A 1 91 ? 2.18 27.328 5.078 1 97.19 91 ALA A CA 1
ATOM 709 C C . ALA A 1 91 ? 1.114 26.391 5.652 1 97.19 91 ALA A C 1
ATOM 711 O O . ALA A 1 91 ? 0.003 26.828 5.961 1 97.19 91 ALA A O 1
ATOM 712 N N . VAL A 1 92 ? 1.421 25.156 5.832 1 97.94 92 VAL A N 1
ATOM 713 C CA . VAL A 1 92 ? 0.477 24.188 6.371 1 97.94 92 VAL A CA 1
ATOM 714 C C . VAL A 1 92 ? 0.18 24.516 7.832 1 97.94 92 VAL A C 1
ATOM 716 O O . VAL A 1 92 ? -0.972 24.453 8.266 1 97.94 92 VAL A O 1
ATOM 719 N N . ALA A 1 93 ? 1.18 24.922 8.578 1 98.06 93 ALA A N 1
ATOM 720 C CA . ALA A 1 93 ? 1.011 25.266 9.992 1 98.06 93 ALA A CA 1
ATOM 721 C C . ALA A 1 93 ? 0.1 26.484 10.156 1 98.06 93 ALA A C 1
ATOM 723 O O . ALA A 1 93 ? -0.705 26.531 11.094 1 98.06 93 ALA A O 1
ATOM 724 N N . ALA A 1 94 ? 0.254 27.391 9.258 1 97.12 94 ALA A N 1
ATOM 725 C CA . ALA A 1 94 ? -0.548 28.609 9.312 1 97.12 94 ALA A CA 1
ATOM 726 C C . ALA A 1 94 ? -2.039 28.297 9.234 1 97.12 94 ALA A C 1
ATOM 728 O O . ALA A 1 94 ? -2.859 28.969 9.852 1 97.12 94 ALA A O 1
ATOM 729 N N . ASN A 1 95 ? -2.373 27.25 8.562 1 96.44 95 ASN A N 1
ATOM 730 C CA . ASN A 1 95 ? -3.768 26.828 8.469 1 96.44 95 ASN A CA 1
ATOM 731 C C . ASN A 1 95 ? -4.324 26.438 9.836 1 96.44 95 ASN A C 1
ATOM 733 O O . ASN A 1 95 ? -5.543 26.438 10.039 1 96.44 95 ASN A O 1
ATOM 737 N N . TRP A 1 96 ? -3.486 26.109 10.758 1 96.88 96 TRP A N 1
ATOM 738 C CA . TRP A 1 96 ? -3.859 25.703 12.109 1 96.88 96 TRP A CA 1
ATOM 739 C C . TRP A 1 96 ? -3.596 26.828 13.109 1 96.88 96 TRP A C 1
ATOM 741 O O . TRP A 1 96 ? -3.627 26.609 14.32 1 96.88 96 TRP A O 1
ATOM 751 N N . GLN A 1 97 ? -3.236 27.984 12.531 1 97 97 GLN A N 1
ATOM 752 C CA . GLN A 1 97 ? -2.91 29.156 13.344 1 97 97 GLN A CA 1
ATOM 753 C C . GLN A 1 97 ? -1.694 28.891 14.227 1 97 97 GLN A C 1
ATOM 755 O O . GLN A 1 97 ? -1.642 29.344 15.375 1 97 97 GLN A O 1
ATOM 760 N N . ALA A 1 98 ? -0.822 28.078 13.711 1 97.62 98 ALA A N 1
ATOM 761 C CA . ALA A 1 98 ? 0.439 27.812 14.398 1 97.62 98 ALA A CA 1
ATOM 762 C C . ALA A 1 98 ? 1.603 28.516 13.695 1 97.62 98 ALA A C 1
ATOM 764 O O . ALA A 1 98 ? 1.649 28.562 12.461 1 97.62 98 ALA A O 1
ATOM 765 N N . ASP A 1 99 ? 2.502 29.031 14.57 1 96.12 99 ASP A N 1
ATOM 766 C CA . ASP A 1 99 ? 3.721 29.656 14.062 1 96.12 99 ASP A CA 1
ATOM 767 C C . ASP A 1 99 ? 4.945 28.797 14.367 1 96.12 99 ASP A C 1
ATOM 769 O O . ASP A 1 99 ? 5.137 28.359 15.5 1 96.12 99 ASP A O 1
ATOM 773 N N . LEU A 1 100 ? 5.734 28.578 13.328 1 97.19 100 LEU A N 1
ATOM 774 C CA . LEU A 1 100 ? 6.902 27.719 13.492 1 97.19 100 LEU A CA 1
ATOM 775 C C . LEU A 1 100 ? 8.188 28.547 13.43 1 97.19 100 LEU A C 1
ATOM 777 O O . LEU A 1 100 ? 8.414 29.281 12.469 1 97.19 100 LEU A O 1
ATOM 781 N N . LEU A 1 101 ? 9.07 28.312 14.438 1 96.12 101 LEU A N 1
ATOM 782 C CA . LEU A 1 101 ? 10.344 29.016 14.523 1 96.12 101 LEU A CA 1
ATOM 783 C C . LEU A 1 101 ? 11.508 28.031 14.375 1 96.12 101 LEU A C 1
ATOM 785 O O . LEU A 1 101 ? 12.664 28.453 14.32 1 96.12 101 LEU A O 1
ATOM 789 N N . PHE A 1 102 ? 11.18 26.781 14.383 1 96.81 102 PHE A N 1
ATOM 790 C CA . PHE A 1 102 ? 12.141 25.703 14.18 1 96.81 102 PHE A CA 1
ATOM 791 C C . PHE A 1 102 ? 13.266 25.766 15.195 1 96.81 102 PHE A C 1
ATOM 793 O O . PHE A 1 102 ? 14.438 25.578 14.859 1 96.81 102 PHE A O 1
ATOM 800 N N . GLY A 1 103 ? 12.945 26.172 16.359 1 93.12 103 GLY A N 1
ATOM 801 C CA . GLY A 1 103 ? 13.906 26.219 17.453 1 93.12 103 GLY A CA 1
ATOM 802 C C . GLY A 1 103 ? 14.609 27.547 17.594 1 93.12 103 GLY A C 1
ATOM 803 O O . GLY A 1 103 ? 15.328 27.781 18.562 1 93.12 103 GLY A O 1
ATOM 804 N N . VAL A 1 104 ? 14.414 28.375 16.609 1 92.12 104 VAL A N 1
ATOM 805 C CA . VAL A 1 104 ? 15.047 29.688 16.672 1 92.12 104 VAL A CA 1
ATOM 806 C C . VAL A 1 104 ? 14.219 30.625 17.562 1 92.12 104 VAL A C 1
ATOM 808 O O . VAL A 1 104 ? 12.984 30.641 17.469 1 92.12 104 VAL A O 1
ATOM 811 N N . GLN A 1 105 ? 14.883 31.328 18.406 1 88.88 105 GLN A N 1
ATOM 812 C CA . GLN A 1 105 ? 14.188 32.156 19.391 1 88.88 105 GLN A CA 1
ATOM 813 C C . GLN A 1 105 ? 14.258 33.625 19 1 88.88 105 GLN A C 1
ATOM 815 O O . GLN A 1 105 ? 13.359 34.406 19.328 1 88.88 105 GLN A O 1
ATOM 820 N N . GLU A 1 106 ? 15.32 34.031 18.344 1 90.69 106 GLU A N 1
ATOM 821 C CA . GLU A 1 106 ? 15.531 35.438 17.984 1 90.69 106 GLU A CA 1
ATOM 822 C C . GLU A 1 106 ? 15.422 35.625 16.469 1 90.69 106 GLU A C 1
ATOM 824 O O . GLU A 1 106 ? 15.898 34.812 15.695 1 90.69 106 GLU A O 1
ATOM 829 N N . ALA A 1 107 ? 14.828 36.719 16.078 1 88.12 107 ALA A N 1
ATOM 830 C CA . ALA A 1 107 ? 14.594 37.031 14.672 1 88.12 107 ALA A CA 1
ATOM 831 C C . ALA A 1 107 ? 15.906 37.094 13.898 1 88.12 107 ALA A C 1
ATOM 833 O O . ALA A 1 107 ? 15.969 36.688 12.727 1 88.12 107 ALA A O 1
ATOM 834 N N . GLU A 1 108 ? 16.953 37.531 14.523 1 90.06 108 GLU A N 1
ATOM 835 C CA . GLU A 1 108 ? 18.234 37.688 13.852 1 90.06 108 GLU A CA 1
ATOM 836 C C . GLU A 1 108 ? 18.844 36.312 13.5 1 90.06 108 GLU A C 1
ATOM 838 O O . GLU A 1 108 ? 19.719 36.25 12.633 1 90.06 108 GLU A O 1
ATOM 843 N N . ASP A 1 109 ? 18.312 35.312 14.109 1 90.5 109 ASP A N 1
ATOM 844 C CA . ASP A 1 109 ? 18.875 33.969 13.922 1 90.5 109 ASP A CA 1
ATOM 845 C C . ASP A 1 109 ? 18.047 33.156 12.914 1 90.5 109 ASP A C 1
ATOM 847 O O . ASP A 1 109 ? 18.344 31.984 12.672 1 90.5 109 ASP A O 1
ATOM 851 N N . GLU A 1 110 ? 17.203 33.719 12.227 1 91.12 110 GLU A N 1
ATOM 852 C CA . GLU A 1 110 ? 16.281 33.031 11.328 1 91.12 110 GLU A CA 1
ATOM 853 C C . GLU A 1 110 ? 17.031 32.406 10.164 1 91.12 110 GLU A C 1
ATOM 855 O O . GLU A 1 110 ? 16.641 31.328 9.68 1 91.12 110 GLU A O 1
ATOM 860 N N . ALA A 1 111 ? 18.094 33 9.766 1 91.44 111 ALA A N 1
ATOM 861 C CA . ALA A 1 111 ? 18.875 32.5 8.648 1 91.44 111 ALA A CA 1
ATOM 862 C C . ALA A 1 111 ? 19.469 31.125 8.977 1 91.44 111 ALA A C 1
ATOM 864 O O . ALA A 1 111 ? 19.781 30.328 8.078 1 91.44 111 ALA A O 1
ATOM 865 N N . LEU A 1 112 ? 19.594 30.844 10.273 1 92 112 LEU A N 1
ATOM 866 C CA . LEU A 1 112 ? 20.188 29.594 10.719 1 92 112 LEU A CA 1
ATOM 867 C C . LEU A 1 112 ? 19.297 28.406 10.359 1 92 112 LEU A C 1
ATOM 869 O O . LEU A 1 112 ? 19.781 27.266 10.258 1 92 112 LEU A O 1
ATOM 873 N N . ILE A 1 113 ? 18.047 28.656 10.156 1 94.69 113 ILE A N 1
ATOM 874 C CA . ILE A 1 113 ? 17.078 27.625 9.812 1 94.69 113 ILE A CA 1
ATOM 875 C C . ILE A 1 113 ? 17.5 26.938 8.516 1 94.69 113 ILE A C 1
ATOM 877 O O . ILE A 1 113 ? 17.438 25.703 8.406 1 94.69 113 ILE A O 1
ATOM 881 N N . PHE A 1 114 ? 18.078 27.641 7.609 1 93.38 114 PHE A N 1
ATOM 882 C CA . PHE A 1 114 ? 18.297 27.141 6.254 1 93.38 114 PHE A CA 1
ATOM 883 C C . PHE A 1 114 ? 19.625 26.406 6.152 1 93.38 114 PHE A C 1
ATOM 885 O O . PHE A 1 114 ? 19.906 25.766 5.137 1 93.38 114 PHE A O 1
ATOM 892 N N . ASP A 1 115 ? 20.391 26.422 7.277 1 92.44 115 ASP A N 1
ATOM 893 C CA . ASP A 1 115 ? 21.641 25.688 7.352 1 92.44 115 ASP A CA 1
ATOM 894 C C . ASP A 1 115 ? 21.484 24.422 8.188 1 92.44 115 ASP A C 1
ATOM 896 O O . ASP A 1 115 ? 22.438 23.672 8.367 1 92.44 115 ASP A O 1
ATOM 900 N N . CYS A 1 116 ? 20.344 24.203 8.633 1 91.75 116 CYS A N 1
ATOM 901 C CA . CYS A 1 116 ? 20.062 23.078 9.516 1 91.75 116 CYS A CA 1
ATOM 902 C C . CYS A 1 116 ? 19.734 21.828 8.703 1 91.75 116 CYS A C 1
ATOM 904 O O . CYS A 1 116 ? 19.219 21.922 7.594 1 91.75 116 CYS A O 1
ATOM 906 N N . GLU A 1 117 ? 20.062 20.703 9.289 1 94.31 117 GLU A N 1
ATOM 907 C CA . GLU A 1 117 ? 19.625 19.422 8.727 1 94.31 117 GLU A CA 1
ATOM 908 C C . GLU A 1 117 ? 18.109 19.312 8.742 1 94.31 117 GLU A C 1
ATOM 910 O O . GLU A 1 117 ? 17.469 19.625 9.758 1 94.31 117 GLU A O 1
ATOM 915 N N . PRO A 1 118 ? 17.562 18.844 7.633 1 95.88 118 PRO A N 1
ATOM 916 C CA . PRO A 1 118 ? 16.109 18.828 7.527 1 95.88 118 PRO A CA 1
ATOM 917 C C . PRO A 1 118 ? 15.445 18 8.633 1 95.88 118 PRO A C 1
ATOM 919 O O . PRO A 1 118 ? 14.375 18.375 9.133 1 95.88 118 PRO A O 1
ATOM 922 N N . GLN A 1 119 ? 16.016 16.922 9.039 1 95.69 119 GLN A N 1
ATOM 923 C CA . GLN A 1 119 ? 15.422 16.094 10.078 1 95.69 119 GLN A CA 1
ATOM 924 C C . GLN A 1 119 ? 15.375 16.844 11.414 1 95.69 119 GLN A C 1
ATOM 926 O O . GLN A 1 119 ? 14.414 16.719 12.172 1 95.69 119 GLN A O 1
ATOM 931 N N . THR A 1 120 ? 16.438 17.547 11.633 1 94.56 120 THR A N 1
ATOM 932 C CA . THR A 1 120 ? 16.484 18.375 12.836 1 94.56 120 THR A CA 1
ATOM 933 C C . THR A 1 120 ? 15.391 19.438 12.82 1 94.56 120 THR A C 1
ATOM 935 O O . THR A 1 120 ? 14.727 19.672 13.828 1 94.56 120 THR A O 1
ATOM 938 N N . LEU A 1 121 ? 15.203 20 11.695 1 96.31 121 LEU A N 1
ATOM 939 C CA . LEU A 1 121 ? 14.172 21.016 11.531 1 96.31 121 LEU A CA 1
ATOM 940 C C . LEU A 1 121 ? 12.789 20.422 11.773 1 96.31 121 LEU A C 1
ATOM 942 O O . LEU A 1 121 ? 11.953 21.016 12.453 1 96.31 121 LEU A O 1
ATOM 946 N N . LEU A 1 122 ? 12.555 19.266 11.281 1 97.62 122 LEU A N 1
ATOM 947 C CA . LEU A 1 122 ? 11.266 18.594 11.445 1 97.62 122 LEU A CA 1
ATOM 948 C C . LEU A 1 122 ? 11.008 18.266 12.914 1 97.62 122 LEU A C 1
ATOM 950 O O . LEU A 1 122 ? 9.883 18.422 13.398 1 97.62 122 LEU A O 1
ATOM 954 N N . ARG A 1 123 ? 12 17.844 13.547 1 96.62 123 ARG A N 1
ATOM 955 C CA . ARG A 1 123 ? 11.867 17.531 14.961 1 96.62 123 ARG A CA 1
ATOM 956 C C . ARG A 1 123 ? 11.5 18.781 15.758 1 96.62 123 ARG A C 1
ATOM 958 O O . ARG A 1 123 ? 10.633 18.734 16.641 1 96.62 123 ARG A O 1
ATOM 965 N N . ALA A 1 124 ? 12.195 19.828 15.461 1 96.75 124 ALA A N 1
ATOM 966 C CA . ALA A 1 124 ? 11.898 21.078 16.125 1 96.75 124 ALA A CA 1
ATOM 967 C C . ALA A 1 124 ? 10.461 21.531 15.844 1 96.75 124 ALA A C 1
ATOM 969 O O . ALA A 1 124 ? 9.75 21.953 16.75 1 96.75 124 ALA A O 1
ATOM 970 N N . ALA A 1 125 ? 10.078 21.422 14.625 1 98.19 125 ALA A N 1
ATOM 971 C CA . ALA A 1 125 ? 8.719 21.781 14.234 1 98.19 125 ALA A CA 1
ATOM 972 C C . ALA A 1 125 ? 7.691 20.922 14.977 1 98.19 125 ALA A C 1
ATOM 974 O O . ALA A 1 125 ? 6.707 21.438 15.508 1 98.19 125 ALA A O 1
ATOM 975 N N . ALA A 1 126 ? 7.941 19.625 15.008 1 98.38 126 ALA A N 1
ATOM 976 C CA . ALA A 1 126 ? 7.035 18.703 15.688 1 98.38 126 ALA A CA 1
ATOM 977 C C . ALA A 1 126 ? 6.879 19.078 17.156 1 98.38 126 ALA A C 1
ATOM 979 O O . ALA A 1 126 ? 5.77 19.062 17.703 1 98.38 126 ALA A O 1
ATOM 980 N N . GLN A 1 127 ? 7.957 19.453 17.766 1 97.31 127 GLN A N 1
ATOM 981 C CA . GLN A 1 127 ? 7.934 19.844 19.172 1 97.31 127 GLN A CA 1
ATOM 982 C C . GLN A 1 127 ? 7.113 21.109 19.359 1 97.31 127 GLN A C 1
ATOM 984 O O . GLN A 1 127 ? 6.309 21.203 20.297 1 97.31 127 GLN A O 1
ATOM 989 N N . GLU A 1 128 ? 7.297 22.062 18.531 1 97.88 128 GLU A N 1
ATOM 990 C CA . GLU A 1 128 ? 6.555 23.312 18.625 1 97.88 128 GLU A CA 1
ATOM 991 C C . GLU A 1 128 ? 5.062 23.094 18.406 1 97.88 128 GLU A C 1
ATOM 993 O O . GLU A 1 128 ? 4.23 23.656 19.109 1 97.88 128 GLU A O 1
ATOM 998 N N . LEU A 1 129 ? 4.723 22.25 17.484 1 98.44 129 LEU A N 1
ATOM 999 C CA . LEU A 1 129 ? 3.33 21.984 17.156 1 98.44 129 LEU A CA 1
ATOM 1000 C C . LEU A 1 129 ? 2.609 21.312 18.328 1 98.44 129 LEU A C 1
ATOM 1002 O O . LEU A 1 129 ? 1.41 21.531 18.516 1 98.44 129 LEU A O 1
ATOM 1006 N N . ARG A 1 130 ? 3.33 20.578 19.109 1 97.5 130 ARG A N 1
ATOM 1007 C CA . ARG A 1 130 ? 2.725 19.953 20.266 1 97.5 130 ARG A CA 1
ATOM 1008 C C . ARG A 1 130 ? 2.137 20.984 21.219 1 97.5 130 ARG A C 1
ATOM 1010 O O . ARG A 1 130 ? 1.104 20.75 21.844 1 97.5 130 ARG A O 1
ATOM 1017 N N . GLY A 1 131 ? 2.775 22.094 21.25 1 97.19 131 GLY A N 1
ATOM 1018 C CA . GLY A 1 131 ? 2.283 23.172 22.094 1 97.19 131 GLY A CA 1
ATOM 1019 C C . GLY A 1 131 ? 0.928 23.703 21.656 1 97.19 131 GLY A C 1
ATOM 1020 O O . GLY A 1 131 ? 0.2 24.297 22.453 1 97.19 131 GLY A O 1
ATOM 1021 N N . TYR A 1 132 ? 0.553 23.438 20.422 1 97.44 132 TYR A N 1
ATOM 1022 C CA . TYR A 1 132 ? -0.733 23.844 19.875 1 97.44 132 TYR A CA 1
ATOM 1023 C C . TYR A 1 132 ? -1.729 22.688 19.906 1 97.44 132 TYR A C 1
ATOM 1025 O O . TYR A 1 132 ? -2.859 22.828 19.422 1 97.44 132 TYR A O 1
ATOM 1033 N N . GLY A 1 133 ? -1.293 21.531 20.438 1 97.81 133 GLY A N 1
ATOM 1034 C CA . GLY A 1 133 ? -2.143 20.359 20.375 1 97.81 133 GLY A CA 1
ATOM 1035 C C . GLY A 1 133 ? -2.154 19.703 19.016 1 97.81 133 GLY A C 1
ATOM 1036 O O . GLY A 1 133 ? -3.131 19.047 18.641 1 97.81 133 GLY A O 1
ATOM 1037 N N . LEU A 1 134 ? -1.082 19.938 18.234 1 98.44 134 LEU A N 1
ATOM 1038 C CA . LEU A 1 134 ? -0.981 19.438 16.859 1 98.44 134 LEU A CA 1
ATOM 1039 C C . LEU A 1 134 ? 0.15 18.422 16.75 1 98.44 134 LEU A C 1
ATOM 1041 O O . LEU A 1 134 ? 1.056 18.391 17.578 1 98.44 134 LEU A O 1
ATOM 1045 N N . ALA A 1 135 ? 0.055 17.547 15.781 1 98.38 135 ALA A N 1
ATOM 1046 C CA . ALA A 1 135 ? 1.092 16.578 15.477 1 98.38 135 ALA A CA 1
ATOM 1047 C C . ALA A 1 135 ? 1.521 16.672 14.008 1 98.38 135 ALA A C 1
ATOM 1049 O O . ALA A 1 135 ? 0.696 16.938 13.133 1 98.38 135 ALA A O 1
ATOM 1050 N N . LEU A 1 136 ? 2.812 16.469 13.836 1 98.62 136 LEU A N 1
ATOM 1051 C CA . LEU A 1 136 ? 3.408 16.469 12.508 1 98.62 136 LEU A CA 1
ATOM 1052 C C . LEU A 1 136 ? 3.629 15.039 12.016 1 98.62 136 LEU A C 1
ATOM 1054 O O . LEU A 1 136 ? 4.273 14.234 12.695 1 98.62 136 LEU A O 1
ATOM 1058 N N . TRP A 1 137 ? 3.027 14.781 10.844 1 98.19 137 TRP A N 1
ATOM 1059 C CA . TRP A 1 137 ? 3.109 13.438 10.273 1 98.19 137 TRP A CA 1
ATOM 1060 C C . TRP A 1 137 ? 3.775 13.469 8.906 1 98.19 137 TRP A C 1
ATOM 1062 O O . TRP A 1 137 ? 3.545 14.383 8.117 1 98.19 137 TRP A O 1
ATOM 1072 N N . ARG A 1 138 ? 4.547 12.43 8.68 1 97.12 138 ARG A N 1
ATOM 1073 C CA . ARG A 1 138 ? 5.086 12.188 7.348 1 97.12 138 ARG A CA 1
ATOM 1074 C C . ARG A 1 138 ? 4.566 10.867 6.785 1 97.12 138 ARG A C 1
ATOM 1076 O O . ARG A 1 138 ? 4.215 9.961 7.539 1 97.12 138 ARG A O 1
ATOM 1083 N N . TRP A 1 139 ? 4.367 10.797 5.566 1 93.31 139 TRP A N 1
ATOM 1084 C CA . TRP A 1 139 ? 4.121 9.477 4.98 1 93.31 139 TRP A CA 1
ATOM 1085 C C . TRP A 1 139 ? 5.266 9.07 4.062 1 93.31 139 TRP A C 1
ATOM 1087 O O . TRP A 1 139 ? 5.855 9.914 3.385 1 93.31 139 TRP A O 1
ATOM 1097 N N . GLN A 1 140 ? 5.637 7.895 4.133 1 88.75 140 GLN A N 1
ATOM 1098 C CA . GLN A 1 140 ? 6.73 7.32 3.354 1 88.75 140 GLN A CA 1
ATOM 1099 C C . GLN A 1 140 ? 6.23 6.801 2.01 1 88.75 140 GLN A C 1
ATOM 1101 O O . GLN A 1 140 ? 5.453 5.844 1.955 1 88.75 140 GLN A O 1
ATOM 1106 N N . GLY A 1 141 ? 6.656 7.473 0.943 1 84.5 141 GLY A N 1
ATOM 1107 C CA . GLY A 1 141 ? 6.324 7.027 -0.401 1 84.5 141 GLY A CA 1
ATOM 1108 C C . GLY A 1 141 ? 7.445 6.246 -1.062 1 84.5 141 GLY A C 1
ATOM 1109 O O . GLY A 1 141 ? 8.344 5.742 -0.383 1 84.5 141 GLY A O 1
ATOM 1110 N N . ASP A 1 142 ? 7.301 6.152 -2.34 1 79.12 142 ASP A N 1
ATOM 1111 C CA . ASP A 1 142 ? 8.258 5.355 -3.098 1 79.12 142 ASP A CA 1
ATOM 1112 C C . ASP A 1 142 ? 9.539 6.145 -3.365 1 79.12 142 ASP A C 1
ATOM 1114 O O . ASP A 1 142 ? 10.602 5.559 -3.594 1 79.12 142 ASP A O 1
ATOM 1118 N N . ASN A 1 143 ? 9.406 7.406 -3.326 1 88.62 143 ASN A N 1
ATOM 1119 C CA . ASN A 1 143 ? 10.57 8.25 -3.578 1 88.62 143 ASN A CA 1
ATOM 1120 C C . ASN A 1 143 ? 11.242 8.688 -2.279 1 88.62 143 ASN A C 1
ATOM 1122 O O . ASN A 1 143 ? 10.703 9.531 -1.553 1 88.62 143 ASN A O 1
ATOM 1126 N N . PRO A 1 144 ? 12.367 8.195 -2.041 1 89.62 144 PRO A N 1
ATOM 1127 C CA . PRO A 1 144 ? 13.023 8.508 -0.767 1 89.62 144 PRO A CA 1
ATOM 1128 C C . PRO A 1 144 ? 13.547 9.938 -0.708 1 89.62 144 PRO A C 1
ATOM 1130 O O . PRO A 1 144 ? 13.922 10.422 0.366 1 89.62 144 PRO A O 1
ATOM 1133 N N . GLU A 1 145 ? 13.648 10.641 -1.803 1 94.25 145 GLU A N 1
ATOM 1134 C CA . GLU A 1 145 ? 14.195 11.984 -1.837 1 94.25 145 GLU A CA 1
ATOM 1135 C C . GLU A 1 145 ? 13.141 13.023 -1.46 1 94.25 145 GLU A C 1
ATOM 1137 O O . GLU A 1 145 ? 13.469 14.188 -1.203 1 94.25 145 GLU A O 1
ATOM 1142 N N . LEU A 1 146 ? 11.93 12.602 -1.383 1 95.38 146 LEU A N 1
ATOM 1143 C CA . LEU A 1 146 ? 10.828 13.531 -1.132 1 95.38 146 LEU A CA 1
ATOM 1144 C C . LEU A 1 146 ? 10.344 13.414 0.308 1 95.38 146 LEU A C 1
ATOM 1146 O O . LEU A 1 146 ? 10.211 12.305 0.834 1 95.38 146 LEU A O 1
ATOM 1150 N N . CYS A 1 147 ? 10.234 14.516 0.908 1 96.12 147 CYS A N 1
ATOM 1151 C CA . CYS A 1 147 ? 9.594 14.617 2.213 1 96.12 147 CYS A CA 1
ATOM 1152 C C . CYS A 1 147 ? 8.148 15.094 2.074 1 96.12 147 CYS A C 1
ATOM 1154 O O . CYS A 1 147 ? 7.898 16.219 1.628 1 96.12 147 CYS A O 1
ATOM 1156 N N . LEU A 1 148 ? 7.211 14.227 2.438 1 96.25 148 LEU A N 1
ATOM 1157 C CA . LEU A 1 148 ? 5.781 14.5 2.346 1 96.25 148 LEU A CA 1
ATOM 1158 C C . LEU A 1 148 ? 5.113 14.359 3.711 1 96.25 148 LEU A C 1
ATOM 1160 O O . LEU A 1 148 ? 5.461 13.461 4.488 1 96.25 148 LEU A O 1
ATOM 1164 N N . GLY A 1 149 ? 4.16 15.242 3.936 1 97.69 149 GLY A N 1
ATOM 1165 C CA . GLY A 1 149 ? 3.461 15.086 5.203 1 97.69 149 GLY A CA 1
ATOM 1166 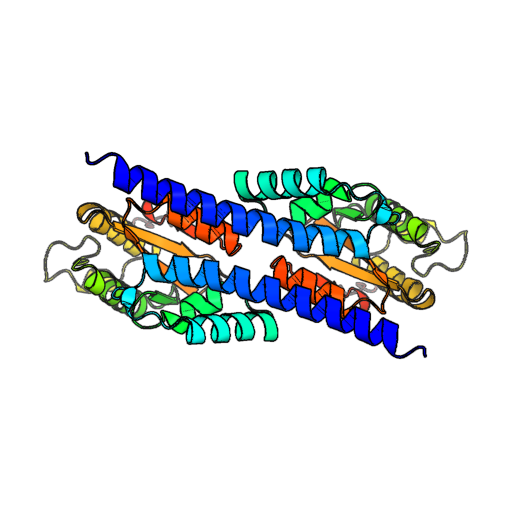C C . GLY A 1 149 ? 2.357 16.109 5.402 1 97.69 149 GLY A C 1
ATOM 1167 O O . GLY A 1 149 ? 1.948 16.781 4.453 1 97.69 149 GLY A O 1
ATOM 1168 N N . PHE A 1 150 ? 1.821 16.094 6.57 1 98.38 150 PHE A N 1
ATOM 1169 C CA . PHE A 1 150 ? 0.723 16.984 6.949 1 98.38 150 PHE A CA 1
ATOM 1170 C C . PHE A 1 150 ? 0.667 17.156 8.461 1 98.38 150 PHE A C 1
ATOM 1172 O O . PHE A 1 150 ? 1.48 16.594 9.188 1 98.38 150 PHE A O 1
ATOM 1179 N N . ILE A 1 151 ? -0.143 18.047 8.836 1 98.31 151 ILE A N 1
ATOM 1180 C CA . ILE A 1 151 ? -0.39 18.344 10.242 1 98.31 151 ILE A CA 1
ATOM 1181 C C . ILE A 1 151 ? -1.836 18 10.594 1 98.31 151 ILE A C 1
ATOM 1183 O O . ILE A 1 151 ? -2.744 18.203 9.789 1 98.31 151 ILE A O 1
ATOM 1187 N N . CYS A 1 152 ? -2.043 17.406 11.703 1 97.44 152 CYS A N 1
ATOM 1188 C CA . CYS A 1 152 ? -3.391 17.188 12.219 1 97.44 152 CYS A CA 1
ATOM 1189 C C . CYS A 1 152 ? -3.426 17.328 13.734 1 97.44 152 CYS A C 1
ATOM 1191 O O . CYS A 1 152 ? -2.387 17.516 14.367 1 97.44 152 CYS A O 1
ATOM 1193 N N . ARG A 1 153 ? -4.629 17.312 14.312 1 96.94 153 ARG A N 1
ATOM 1194 C CA . ARG A 1 153 ? -4.762 17.406 15.766 1 96.94 153 ARG A CA 1
ATOM 1195 C C . ARG A 1 153 ? -4.273 16.125 16.438 1 96.94 153 ARG A C 1
ATOM 1197 O O . ARG A 1 153 ? -4.527 15.023 15.953 1 96.94 153 ARG A O 1
ATOM 1204 N N . GLU A 1 154 ? -3.625 16.297 17.547 1 95.81 154 GLU A N 1
ATOM 1205 C CA . GLU A 1 154 ? -3.15 15.148 18.312 1 95.81 154 GLU A CA 1
ATOM 1206 C C . GLU A 1 154 ? -4.309 14.242 18.734 1 95.81 154 GLU A C 1
ATOM 1208 O O . GLU A 1 154 ? -4.172 13.023 18.766 1 95.81 154 GLU A O 1
ATOM 1213 N N . GLU A 1 155 ? -5.48 14.844 19.031 1 93 155 GLU A N 1
ATOM 1214 C CA . GLU A 1 155 ? -6.633 14.086 19.516 1 93 155 GLU A CA 1
ATOM 1215 C C . GLU A 1 155 ? -7.188 13.172 18.422 1 93 155 GLU A C 1
ATOM 1217 O O . GLU A 1 155 ? -7.934 12.234 18.703 1 93 155 GLU A O 1
ATOM 1222 N N . ASP A 1 156 ? -6.746 13.445 17.203 1 93.06 156 ASP A N 1
ATOM 1223 C CA . ASP A 1 156 ? -7.293 12.688 16.078 1 93.06 156 ASP A CA 1
ATOM 1224 C C . ASP A 1 156 ? -6.336 11.578 15.648 1 93.06 156 ASP A C 1
ATOM 1226 O O . ASP A 1 156 ? -6.539 10.945 14.609 1 93.06 156 ASP A O 1
ATOM 1230 N N . THR A 1 157 ? -5.367 11.289 16.406 1 92.94 157 THR A N 1
ATOM 1231 C CA . THR A 1 157 ? -4.297 10.359 16.062 1 92.94 157 THR A CA 1
ATOM 1232 C C . THR A 1 157 ? -4.863 8.969 15.773 1 92.94 157 THR A C 1
ATOM 1234 O O . THR A 1 157 ? -4.484 8.336 14.781 1 92.94 157 THR A O 1
ATOM 1237 N N . ASP A 1 158 ? -5.82 8.492 16.609 1 89.19 158 ASP A N 1
ATOM 1238 C CA . ASP A 1 158 ? -6.383 7.156 16.406 1 89.19 158 ASP A CA 1
ATOM 1239 C C . ASP A 1 158 ? -7.125 7.062 15.078 1 89.19 158 ASP A C 1
ATOM 1241 O O . ASP A 1 158 ? -6.98 6.074 14.352 1 89.19 158 ASP A O 1
ATOM 1245 N N . LEU A 1 159 ? -7.898 8.062 14.82 1 91 159 LEU A N 1
ATOM 1246 C CA . LEU A 1 159 ? -8.641 8.094 13.562 1 91 159 LEU A CA 1
ATOM 1247 C C . LEU A 1 159 ? -7.684 8.188 12.375 1 91 159 LEU A C 1
ATOM 1249 O O . LEU A 1 159 ? -7.898 7.535 11.352 1 91 159 LEU A O 1
ATOM 1253 N N . LEU A 1 160 ? -6.656 8.93 12.547 1 94.19 160 LEU A N 1
ATOM 1254 C CA . LEU A 1 160 ? -5.652 9.055 11.5 1 94.19 160 LEU A CA 1
ATOM 1255 C C . LEU A 1 160 ? -5.008 7.707 11.195 1 94.19 160 LEU A C 1
ATOM 1257 O O . LEU A 1 160 ? -4.836 7.348 10.023 1 94.19 160 LEU A O 1
ATOM 1261 N N . GLN A 1 161 ? -4.738 6.988 12.203 1 91 161 GLN A N 1
ATOM 1262 C CA . GLN A 1 161 ? -4.113 5.68 12.039 1 91 161 GLN A CA 1
ATOM 1263 C C . GLN A 1 161 ? -5.055 4.703 11.352 1 91 161 GLN A C 1
ATOM 1265 O O . GLN A 1 161 ? -4.621 3.885 10.539 1 91 161 GLN A O 1
ATOM 1270 N N . ALA A 1 162 ? -6.293 4.797 11.703 1 89.56 162 ALA A N 1
ATOM 1271 C CA . ALA A 1 162 ? -7.289 3.969 11.023 1 89.56 162 ALA A CA 1
ATOM 1272 C C . ALA A 1 162 ? -7.348 4.293 9.531 1 89.56 162 ALA A C 1
ATOM 1274 O O . ALA A 1 162 ? -7.426 3.389 8.695 1 89.56 162 ALA A O 1
ATOM 1275 N N . CYS A 1 163 ? -7.281 5.547 9.18 1 93.44 163 CYS A N 1
ATOM 1276 C CA . CYS A 1 163 ? -7.273 5.961 7.781 1 93.44 163 CYS A CA 1
ATOM 1277 C C . CYS A 1 163 ? -6.035 5.438 7.062 1 93.44 163 CYS A C 1
ATOM 1279 O O . CYS A 1 163 ? -6.125 4.934 5.941 1 93.44 163 CYS A O 1
ATOM 1281 N N . ALA A 1 164 ? -4.945 5.57 7.738 1 93.75 164 ALA A N 1
ATOM 1282 C CA . ALA A 1 164 ? -3.684 5.117 7.16 1 93.75 164 ALA A CA 1
ATOM 1283 C C . ALA A 1 164 ? -3.738 3.631 6.82 1 93.75 164 ALA A C 1
ATOM 1285 O O . ALA A 1 164 ? -3.289 3.217 5.75 1 93.75 164 ALA A O 1
ATOM 1286 N N . ALA A 1 165 ? -4.289 2.895 7.746 1 89.38 165 ALA A N 1
ATOM 1287 C CA . ALA A 1 165 ? -4.422 1.456 7.531 1 89.38 165 ALA A CA 1
ATOM 1288 C C . ALA A 1 165 ? -5.293 1.161 6.316 1 89.38 165 ALA A C 1
ATOM 1290 O O . ALA A 1 165 ? -4.934 0.34 5.469 1 89.38 165 ALA A O 1
ATOM 1291 N N . ALA A 1 166 ? -6.379 1.898 6.211 1 90.19 166 ALA A N 1
ATOM 1292 C CA . ALA A 1 166 ? -7.301 1.707 5.098 1 90.19 166 ALA A CA 1
ATOM 1293 C C . ALA A 1 166 ? -6.652 2.105 3.773 1 90.19 166 ALA A C 1
ATOM 1295 O O . ALA A 1 166 ? -6.961 1.535 2.725 1 90.19 166 ALA A O 1
ATOM 1296 N N . LEU A 1 167 ? -5.75 2.975 3.832 1 93.5 167 LEU A N 1
ATOM 1297 C CA . LEU A 1 167 ? -5.098 3.492 2.635 1 93.5 167 LEU A CA 1
ATOM 1298 C C . LEU A 1 167 ? -3.801 2.738 2.355 1 93.5 167 LEU A C 1
ATOM 1300 O O . LEU A 1 167 ? -3.092 3.047 1.395 1 93.5 167 LEU A O 1
ATOM 1304 N N . ALA A 1 168 ? -3.463 1.837 3.23 1 88.94 168 ALA A N 1
ATOM 1305 C CA . ALA A 1 168 ? -2.186 1.131 3.178 1 88.94 168 ALA A CA 1
ATOM 1306 C C . ALA A 1 168 ? -1.019 2.111 3.131 1 88.94 168 ALA A C 1
ATOM 1308 O O . ALA A 1 168 ? -0.089 1.942 2.34 1 88.94 168 ALA A O 1
ATOM 1309 N N . ALA A 1 169 ? -1.185 3.111 3.875 1 93 169 ALA A N 1
ATOM 1310 C CA . ALA A 1 169 ? -0.169 4.16 3.912 1 93 169 ALA A CA 1
ATOM 1311 C C . ALA A 1 169 ? 0.758 3.984 5.109 1 93 169 ALA A C 1
ATOM 1313 O O . ALA A 1 169 ? 0.311 3.611 6.199 1 93 169 ALA A O 1
ATOM 1314 N N . ARG A 1 170 ? 1.994 4.254 4.938 1 91.25 170 ARG A N 1
ATOM 1315 C CA . ARG A 1 170 ? 2.957 4.25 6.035 1 91.25 170 ARG A CA 1
ATOM 1316 C C . ARG A 1 170 ? 3.178 5.656 6.574 1 91.25 170 ARG A C 1
ATOM 1318 O O . ARG A 1 170 ? 3.98 6.418 6.031 1 91.25 170 ARG A O 1
ATOM 1325 N N . LEU A 1 171 ? 2.541 5.898 7.656 1 94.44 171 LEU A N 1
ATOM 1326 C CA . LEU A 1 171 ? 2.662 7.199 8.305 1 94.44 171 LEU A CA 1
ATOM 1327 C C . LEU A 1 171 ? 3.621 7.129 9.492 1 94.44 171 LEU A C 1
ATOM 1329 O O . LEU A 1 171 ? 3.672 6.121 10.195 1 94.44 171 LEU A O 1
ATOM 1333 N N . ARG A 1 172 ? 4.32 8.203 9.648 1 94.69 172 ARG A N 1
ATOM 1334 C CA . ARG A 1 172 ? 5.238 8.328 10.773 1 94.69 172 ARG A CA 1
ATOM 1335 C C . ARG A 1 172 ? 4.973 9.617 11.555 1 94.69 172 ARG A C 1
ATOM 1337 O O . ARG A 1 172 ? 4.848 10.688 10.961 1 94.69 172 ARG A O 1
ATOM 1344 N N . ASP A 1 173 ? 4.848 9.391 12.797 1 96.56 173 ASP A N 1
ATOM 1345 C CA . ASP A 1 173 ? 4.867 10.547 13.68 1 96.56 173 ASP A CA 1
ATOM 1346 C C . ASP A 1 173 ? 6.277 11.117 13.812 1 96.56 173 ASP A C 1
ATOM 1348 O O . ASP A 1 173 ? 7.176 10.461 14.336 1 96.56 173 ASP A O 1
ATOM 1352 N N . VAL A 1 174 ? 6.383 12.328 13.391 1 97.38 174 VAL A N 1
ATOM 1353 C CA . VAL A 1 174 ? 7.723 12.906 13.359 1 97.38 174 VAL A CA 1
ATOM 1354 C C . VAL A 1 174 ? 8.281 12.992 14.773 1 97.38 174 VAL A C 1
ATOM 1356 O O . VAL A 1 174 ? 9.484 12.82 14.984 1 97.38 174 VAL A O 1
ATOM 1359 N N . ALA A 1 175 ? 7.469 13.195 15.734 1 95.25 175 ALA A N 1
ATOM 1360 C CA . ALA A 1 175 ? 7.902 13.336 17.125 1 95.25 175 ALA A CA 1
ATOM 1361 C C . ALA A 1 175 ? 8.477 12.023 17.641 1 95.25 175 ALA A C 1
ATOM 1363 O O . ALA A 1 175 ? 9.227 12.016 18.625 1 95.25 175 ALA A O 1
ATOM 1364 N N . GLU A 1 176 ? 8.18 10.93 17.016 1 91.75 176 GLU A N 1
ATOM 1365 C CA . GLU A 1 176 ? 8.586 9.617 17.5 1 91.75 176 GLU A CA 1
ATOM 1366 C C . GLU A 1 176 ? 9.633 8.992 16.578 1 91.75 176 GLU A C 1
ATOM 1368 O O . GLU A 1 176 ? 10.086 7.871 16.812 1 91.75 176 GLU A O 1
ATOM 1373 N N . GLU A 1 177 ? 9.961 9.664 15.516 1 90.38 177 GLU A N 1
ATOM 1374 C CA . GLU A 1 177 ? 10.93 9.094 14.586 1 90.38 177 GLU A CA 1
ATOM 1375 C C . GLU A 1 177 ? 12.344 9.156 15.156 1 90.38 177 GLU A C 1
ATOM 1377 O O . GLU A 1 177 ? 12.734 10.156 15.758 1 90.38 177 GLU A O 1
ATOM 1382 N N . ASP A 1 178 ? 12.953 8.016 15.047 1 83.38 178 ASP A N 1
ATOM 1383 C CA . ASP A 1 178 ? 14.352 7.941 15.477 1 83.38 178 ASP A CA 1
ATOM 1384 C C . ASP A 1 178 ? 15.297 8.07 14.281 1 83.38 178 ASP A C 1
ATOM 1386 O O . ASP A 1 178 ? 15.508 7.105 13.547 1 83.38 178 ASP A O 1
ATOM 1390 N N . TRP A 1 179 ? 15.609 9.234 13.961 1 80.31 179 TRP A N 1
ATOM 1391 C CA . TRP A 1 179 ? 16.547 9.484 12.867 1 80.31 179 TRP A CA 1
ATOM 1392 C C . TRP A 1 179 ? 17.984 9.359 13.352 1 80.31 179 TRP A C 1
ATOM 1394 O O . TRP A 1 179 ? 18.297 9.703 14.492 1 80.31 179 TRP A O 1
ATOM 1404 N N . PRO A 1 180 ? 18.75 8.422 12.562 1 63.66 180 PRO A N 1
ATOM 1405 C CA . PRO A 1 180 ? 20.156 8.336 12.961 1 63.66 180 PRO A CA 1
ATOM 1406 C C . PRO A 1 180 ? 20.797 9.703 13.172 1 63.66 180 PRO A C 1
ATOM 1408 O O . PRO A 1 180 ? 20.422 10.672 12.5 1 63.66 180 PRO A O 1
ATOM 1411 N N . ASP A 1 181 ? 21.234 10 14.359 1 52.09 181 ASP A N 1
ATOM 1412 C CA . ASP A 1 181 ? 21.984 11.211 14.633 1 52.09 181 ASP A CA 1
ATOM 1413 C C . ASP A 1 181 ? 23.062 11.438 13.578 1 52.09 181 ASP A C 1
ATOM 1415 O O . ASP A 1 181 ? 23.906 10.562 13.344 1 52.09 181 ASP A O 1
ATOM 1419 N N . ASP A 1 182 ? 22.828 11.922 12.508 1 47.91 182 ASP A N 1
ATOM 1420 C CA . ASP A 1 182 ? 24.047 12.312 11.828 1 47.91 182 ASP A CA 1
ATOM 1421 C C . ASP A 1 182 ? 24.984 13.07 12.766 1 47.91 182 ASP A C 1
ATOM 1423 O O . ASP A 1 182 ? 24.547 13.953 13.508 1 47.91 182 ASP A O 1
ATOM 1427 N N . GLY A 1 183 ? 25.938 12.469 13.266 1 37.56 183 GLY A N 1
ATOM 1428 C CA . GLY A 1 183 ? 27.031 13.102 14 1 37.56 183 GLY A CA 1
ATOM 1429 C C . GLY A 1 183 ? 27.266 14.547 13.594 1 37.56 183 GLY A C 1
ATOM 1430 O O . GLY A 1 183 ? 27.328 14.859 12.406 1 37.56 183 GLY A O 1
ATOM 1431 N N . PHE A 1 184 ? 26.781 15.594 14.281 1 34.53 184 PHE A N 1
ATOM 1432 C CA . PHE A 1 184 ? 27.656 16.766 14.32 1 34.53 184 PHE A CA 1
ATOM 1433 C C . PHE A 1 184 ? 29.125 16.359 14.336 1 34.53 184 PHE A C 1
ATOM 1435 O O . PHE A 1 184 ? 29.562 15.656 15.25 1 34.53 184 PHE A O 1
ATOM 1442 N N . VAL A 1 185 ? 29.844 16.125 13.297 1 30.23 185 VAL A N 1
ATOM 1443 C CA . VAL A 1 185 ? 31.281 16.328 13.469 1 30.23 185 VAL A CA 1
ATOM 1444 C C . VAL A 1 185 ? 31.531 17.578 14.312 1 30.23 185 VAL A C 1
ATOM 1446 O O . VAL A 1 185 ? 31.109 18.672 13.945 1 30.23 185 VAL A O 1
ATOM 1449 N N . ASP A 1 186 ? 31.547 17.547 15.633 1 28.55 186 ASP A N 1
ATOM 1450 C CA . ASP A 1 186 ? 32.406 18.516 16.281 1 28.55 186 ASP A CA 1
ATOM 1451 C C . ASP A 1 186 ? 33.625 18.875 15.406 1 28.55 186 ASP A C 1
ATOM 1453 O O . ASP A 1 186 ? 34.312 17.984 14.93 1 28.55 186 ASP A O 1
ATOM 1457 N N . SER A 1 187 ? 33.625 20.078 14.742 1 21.27 187 SER A N 1
ATOM 1458 C CA . SER A 1 187 ? 35 20.547 14.695 1 21.27 187 SER A CA 1
ATOM 1459 C C . SER A 1 187 ? 35.625 20.5 16.078 1 21.27 187 SER A C 1
ATOM 1461 O O . SER A 1 187 ? 34.969 20.781 17.094 1 21.27 187 SER A O 1
ATOM 1463 N N . MET B 1 1 ? -21.969 15.234 30.281 1 30.44 1 MET B N 1
ATOM 1464 C CA . MET B 1 1 ? -22.672 15.078 29.016 1 30.44 1 MET B CA 1
ATOM 1465 C C . MET B 1 1 ? -21.688 15.031 27.844 1 30.44 1 MET B C 1
ATOM 1467 O O . MET B 1 1 ? -22.062 15.211 26.688 1 30.44 1 MET B O 1
ATOM 1471 N N . CYS B 1 2 ? -20.312 15.281 28.031 1 39.59 2 CYS B N 1
ATOM 1472 C CA . CYS B 1 2 ? -19.094 15.344 27.234 1 39.59 2 CYS B CA 1
ATOM 1473 C C . CYS B 1 2 ? -18.75 13.977 26.641 1 39.59 2 CYS B C 1
ATOM 1475 O O . CYS B 1 2 ? -17.734 13.828 25.969 1 39.59 2 CYS B O 1
ATOM 1477 N N . THR B 1 3 ? -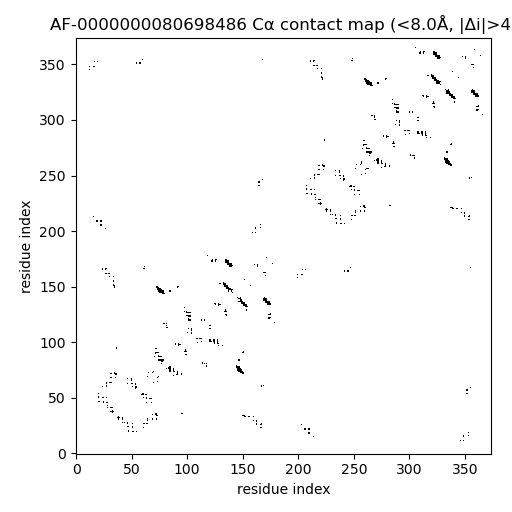19.328 12.859 27.078 1 46.97 3 THR B N 1
ATOM 1478 C CA . THR B 1 3 ? -19.266 11.414 26.859 1 46.97 3 THR B CA 1
ATOM 1479 C C . THR B 1 3 ? -19.719 11.07 25.453 1 46.97 3 THR B C 1
ATOM 1481 O O . THR B 1 3 ? -19.328 10.031 24.906 1 46.97 3 THR B O 1
ATOM 1484 N N . SER B 1 4 ? -20.578 11.875 24.906 1 47.28 4 SER B N 1
ATOM 1485 C CA . SER B 1 4 ? -21.344 11.617 23.688 1 47.28 4 SER B CA 1
ATOM 1486 C C . SER B 1 4 ? -20.484 11.805 22.453 1 47.28 4 SER B C 1
ATOM 1488 O O . SER B 1 4 ? -20.531 10.977 21.531 1 47.28 4 SER B O 1
ATOM 1490 N N . GLY B 1 5 ? -19.562 12.867 22.406 1 47.28 5 GLY B N 1
ATOM 1491 C CA . GLY B 1 5 ? -18.703 13.156 21.266 1 47.28 5 GLY B CA 1
ATOM 1492 C C . GLY B 1 5 ? -17.609 12.117 21.078 1 47.28 5 GLY B C 1
ATOM 1493 O O . GLY B 1 5 ? -17.297 11.75 19.938 1 47.28 5 GLY B O 1
ATOM 1494 N N . TYR B 1 6 ? -17.062 11.789 22.234 1 54 6 TYR B N 1
ATOM 1495 C CA . TYR B 1 6 ? -16.078 10.719 22.25 1 54 6 TYR B CA 1
ATOM 1496 C C . TYR B 1 6 ? -16.672 9.43 21.688 1 54 6 TYR B C 1
ATOM 1498 O O . TYR B 1 6 ? -16.031 8.734 20.891 1 54 6 TYR B O 1
ATOM 1506 N N . ASP B 1 7 ? -17.906 9.242 22.219 1 60.59 7 ASP B N 1
ATOM 1507 C CA . ASP B 1 7 ? -18.594 8.031 21.781 1 60.59 7 ASP B CA 1
ATOM 1508 C C . ASP B 1 7 ? -18.859 8.07 20.281 1 60.59 7 ASP B C 1
ATOM 1510 O O . ASP B 1 7 ? -18.672 7.062 19.578 1 60.59 7 ASP B O 1
ATOM 1514 N N . ALA B 1 8 ? -19.188 9.336 19.891 1 65.88 8 ALA B N 1
ATOM 1515 C CA . ALA B 1 8 ? -19.5 9.477 18.469 1 65.88 8 ALA B CA 1
ATOM 1516 C C . ALA B 1 8 ? -18.25 9.336 17.609 1 65.88 8 ALA B C 1
ATOM 1518 O O . ALA B 1 8 ? -18.281 8.711 16.547 1 65.88 8 ALA B O 1
ATOM 1519 N N . ARG B 1 9 ? -17.156 9.875 18.156 1 67.12 9 ARG B N 1
ATOM 1520 C CA . ARG B 1 9 ? -15.883 9.789 17.438 1 67.12 9 ARG B CA 1
ATOM 1521 C C . ARG B 1 9 ? -15.414 8.344 17.344 1 67.12 9 ARG B C 1
ATOM 1523 O O . ARG B 1 9 ? -14.984 7.891 16.281 1 67.12 9 ARG B O 1
ATOM 1530 N N . PHE B 1 10 ? -15.562 7.641 18.375 1 69.5 10 PHE B N 1
ATOM 1531 C CA . PHE B 1 10 ? -15.141 6.246 18.406 1 69.5 10 PHE B CA 1
ATOM 1532 C C . PHE B 1 10 ? -16.047 5.379 17.547 1 69.5 10 PHE B C 1
ATOM 1534 O O . PHE B 1 10 ? -15.586 4.449 16.891 1 69.5 10 PHE B O 1
ATOM 1541 N N . ALA B 1 11 ? -17.328 5.828 17.594 1 71.38 11 ALA B N 1
ATOM 1542 C CA . ALA B 1 11 ? -18.281 5.109 16.734 1 71.38 11 ALA B CA 1
ATOM 1543 C C . ALA B 1 11 ? -17.953 5.309 15.266 1 71.38 11 ALA B C 1
ATOM 1545 O O . ALA B 1 11 ? -18.031 4.363 14.477 1 71.38 11 ALA B O 1
ATOM 1546 N N . LYS B 1 12 ? -17.578 6.457 14.961 1 74.69 12 LYS B N 1
ATOM 1547 C CA . LYS B 1 12 ? -17.234 6.773 13.578 1 74.69 12 LYS B CA 1
ATOM 1548 C C . LYS B 1 12 ? -15.969 6.031 13.141 1 74.69 12 LYS B C 1
ATOM 1550 O O . LYS B 1 12 ? -15.891 5.535 12.016 1 74.69 12 LYS B O 1
ATOM 1555 N N . ILE B 1 13 ? -15.008 5.93 14.078 1 77.69 13 ILE B N 1
ATOM 1556 C CA . ILE B 1 13 ? -13.773 5.207 13.797 1 77.69 13 ILE B CA 1
ATOM 1557 C C . ILE B 1 13 ? -14.086 3.729 13.57 1 77.69 13 ILE B C 1
ATOM 1559 O O . ILE B 1 13 ? -13.578 3.121 12.625 1 77.69 13 ILE B O 1
ATOM 1563 N N . GLY B 1 14 ? -14.953 3.252 14.438 1 80.12 14 GLY B N 1
ATOM 1564 C CA . GLY B 1 14 ? -15.336 1.855 14.312 1 80.12 14 GLY B CA 1
ATOM 1565 C C . GLY B 1 14 ? -16 1.541 12.984 1 80.12 14 GLY B C 1
ATOM 1566 O O . GLY B 1 14 ? -15.664 0.547 12.336 1 80.12 14 GLY B O 1
ATOM 1567 N N . ASP B 1 15 ? -16.938 2.383 12.617 1 83.38 15 ASP B N 1
ATOM 1568 C CA . ASP B 1 15 ? -17.641 2.191 11.352 1 83.38 15 ASP B CA 1
ATOM 1569 C C . ASP B 1 15 ? -16.672 2.262 10.172 1 83.38 15 ASP B C 1
ATOM 1571 O O . ASP B 1 15 ? -16.766 1.463 9.234 1 83.38 15 ASP B O 1
ATOM 1575 N N . PHE B 1 16 ? -15.828 3.191 10.344 1 83.44 16 PHE B N 1
ATOM 1576 C CA . PHE B 1 16 ? -14.852 3.369 9.273 1 83.44 16 PHE B CA 1
ATOM 1577 C C . PHE B 1 16 ? -13.945 2.148 9.156 1 83.44 16 PHE B C 1
ATOM 1579 O O . PHE B 1 16 ? -13.727 1.638 8.055 1 83.44 16 PHE B O 1
ATOM 1586 N N . MET B 1 17 ? -13.508 1.658 10.234 1 84.75 17 MET B N 1
ATOM 1587 C CA . MET B 1 17 ? -12.602 0.513 10.242 1 84.75 17 MET B CA 1
ATOM 1588 C C . MET B 1 17 ? -13.312 -0.75 9.773 1 84.75 17 MET B C 1
ATOM 1590 O O . MET B 1 17 ? -12.727 -1.58 9.078 1 84.75 17 MET B O 1
ATOM 1594 N N . MET B 1 18 ? -14.539 -0.853 10.164 1 87.25 18 MET B N 1
ATOM 1595 C CA . MET B 1 18 ? -15.305 -2.014 9.727 1 87.25 18 MET B CA 1
ATOM 1596 C C . MET B 1 18 ? -15.477 -2.016 8.211 1 87.25 18 MET B C 1
ATOM 1598 O O . MET B 1 18 ? -15.383 -3.066 7.578 1 87.25 18 MET B O 1
ATOM 1602 N N . ASN B 1 19 ? -15.734 -0.905 7.672 1 87.06 19 ASN B N 1
ATOM 1603 C CA . ASN B 1 19 ? -15.852 -0.792 6.223 1 87.06 19 ASN B CA 1
ATOM 1604 C C . ASN B 1 19 ? -14.539 -1.141 5.527 1 87.06 19 ASN B C 1
ATOM 1606 O O . ASN B 1 19 ? -14.539 -1.798 4.484 1 87.06 19 ASN B O 1
ATOM 1610 N N . ALA B 1 20 ? -13.477 -0.707 6.098 1 89.44 20 ALA B N 1
ATOM 1611 C CA . ALA B 1 20 ? -12.164 -1.006 5.535 1 89.44 20 ALA B CA 1
ATOM 1612 C C . ALA B 1 20 ? -11.883 -2.506 5.57 1 89.44 20 ALA B C 1
ATOM 1614 O O . ALA B 1 20 ? -11.391 -3.074 4.59 1 89.44 20 ALA B O 1
ATOM 1615 N N . VAL B 1 21 ? -12.25 -3.092 6.676 1 92.94 21 VAL B N 1
ATOM 1616 C CA . VAL B 1 21 ? -12.016 -4.523 6.836 1 92.94 21 VAL B CA 1
ATOM 1617 C C . VAL B 1 21 ? -12.859 -5.305 5.832 1 92.94 21 VAL B C 1
ATOM 1619 O O . VAL B 1 21 ? -12.367 -6.23 5.184 1 92.94 21 VAL B O 1
ATOM 1622 N N . GLU B 1 22 ? -14.039 -4.914 5.703 1 92.38 22 GLU B N 1
ATOM 1623 C CA . GLU B 1 22 ? -14.93 -5.602 4.773 1 92.38 22 GLU B CA 1
ATOM 1624 C C . GLU B 1 22 ? -14.43 -5.473 3.336 1 92.38 22 GLU B C 1
ATOM 1626 O O . GLU B 1 22 ? -14.445 -6.445 2.58 1 92.38 22 GLU B O 1
ATOM 1631 N N . SER B 1 23 ? -14.023 -4.32 2.977 1 91.69 23 SER B N 1
ATOM 1632 C CA . SER B 1 23 ? -13.5 -4.094 1.634 1 91.69 23 SER B CA 1
ATOM 1633 C C . SER B 1 23 ? -12.227 -4.898 1.394 1 91.69 23 SER B C 1
ATOM 1635 O O . SER B 1 23 ? -12.07 -5.52 0.342 1 91.69 23 SER B O 1
ATOM 1637 N N . GLY B 1 24 ? -11.359 -4.875 2.355 1 94.5 24 GLY B N 1
ATOM 1638 C CA . GLY B 1 24 ? -10.141 -5.664 2.266 1 94.5 24 GLY B CA 1
ATOM 1639 C C . GLY B 1 24 ? -10.398 -7.156 2.17 1 94.5 24 GLY B C 1
ATOM 1640 O O . GLY B 1 24 ? -9.758 -7.852 1.383 1 94.5 24 GLY B O 1
ATOM 1641 N N . ALA B 1 25 ? -11.367 -7.586 2.928 1 95.62 25 ALA B N 1
ATOM 1642 C CA . ALA B 1 25 ? -11.719 -9.008 2.914 1 95.62 25 ALA B CA 1
ATOM 1643 C C . ALA B 1 25 ? -12.266 -9.422 1.552 1 95.62 25 ALA B C 1
ATOM 1645 O O . ALA B 1 25 ? -11.969 -10.516 1.062 1 95.62 25 ALA B O 1
ATOM 1646 N N . ALA B 1 26 ? -13.008 -8.562 0.997 1 93.88 26 ALA B N 1
ATOM 1647 C CA . ALA B 1 26 ? -13.555 -8.852 -0.329 1 93.88 26 ALA B CA 1
ATOM 1648 C C . ALA B 1 26 ? -12.43 -9.008 -1.356 1 93.88 26 ALA B C 1
ATOM 1650 O O . ALA B 1 26 ? -12.461 -9.914 -2.188 1 93.88 26 ALA B O 1
ATOM 1651 N N . ALA B 1 27 ? -11.477 -8.117 -1.308 1 95.12 27 ALA B N 1
ATOM 1652 C CA . ALA B 1 27 ? -10.367 -8.156 -2.254 1 95.12 27 ALA B CA 1
ATOM 1653 C C . ALA B 1 27 ? -9.508 -9.398 -2.037 1 95.12 27 ALA B C 1
ATOM 1655 O O . ALA B 1 27 ? -9.133 -10.078 -2.998 1 95.12 27 ALA B O 1
ATOM 1656 N N . VAL B 1 28 ? -9.258 -9.734 -0.775 1 96.81 28 VAL B N 1
ATOM 1657 C CA . VAL B 1 28 ? -8.484 -10.922 -0.437 1 96.81 28 VAL B CA 1
ATOM 1658 C C . VAL B 1 28 ? -9.219 -12.172 -0.902 1 96.81 28 VAL B C 1
ATOM 1660 O O . VAL B 1 28 ? -8.633 -13.055 -1.528 1 96.81 28 VAL B O 1
ATOM 1663 N N . SER B 1 29 ? -10.461 -12.211 -0.598 1 96.38 29 SER B N 1
ATOM 1664 C CA . SER B 1 29 ? -11.281 -13.344 -1.002 1 96.38 29 SER B CA 1
ATOM 1665 C C . SER B 1 29 ? -11.266 -13.531 -2.516 1 96.38 29 SER B C 1
ATOM 1667 O O . SER B 1 29 ? -11.102 -14.648 -3.008 1 96.38 29 SER B O 1
ATOM 1669 N N . ARG B 1 30 ? -11.398 -12.477 -3.191 1 95 30 ARG B N 1
ATOM 1670 C CA . ARG B 1 30 ? -11.422 -12.555 -4.648 1 95 30 ARG B CA 1
ATOM 1671 C C . ARG B 1 30 ? -10.086 -13.047 -5.195 1 95 30 ARG B C 1
ATOM 1673 O O . ARG B 1 30 ? -10.055 -13.875 -6.102 1 95 30 ARG B O 1
ATOM 1680 N N . LEU B 1 31 ? -9.031 -12.523 -4.672 1 96.81 31 LEU B N 1
ATOM 1681 C CA . LEU B 1 31 ? -7.719 -12.969 -5.113 1 96.81 31 LEU B CA 1
ATOM 1682 C C . LEU B 1 31 ? -7.527 -14.461 -4.832 1 96.81 31 LEU B C 1
ATOM 1684 O O . LEU B 1 31 ? -7.098 -15.211 -5.707 1 96.81 31 LEU B O 1
ATOM 1688 N N . LEU B 1 32 ? -7.906 -14.867 -3.627 1 97.12 32 LEU B N 1
ATOM 1689 C CA . LEU B 1 32 ? -7.762 -16.281 -3.27 1 97.12 32 LEU B CA 1
ATOM 1690 C C . LEU B 1 32 ? -8.609 -17.156 -4.184 1 97.12 32 LEU B C 1
ATOM 1692 O O . LEU B 1 32 ? -8.211 -18.281 -4.512 1 97.12 32 LEU B O 1
ATOM 1696 N N . GLN B 1 33 ? -9.711 -16.688 -4.605 1 95.19 33 GLN B N 1
ATOM 1697 C CA . GLN B 1 33 ? -10.547 -17.438 -5.535 1 95.19 33 GLN B CA 1
ATOM 1698 C C . GLN B 1 33 ? -9.844 -17.625 -6.875 1 95.19 33 GLN B C 1
ATOM 1700 O O . GLN B 1 33 ? -10.078 -18.625 -7.562 1 95.19 33 GLN B O 1
ATOM 1705 N N . LEU B 1 34 ? -8.984 -16.719 -7.258 1 95.56 34 LEU B N 1
ATOM 1706 C CA . LEU B 1 34 ? -8.289 -16.766 -8.539 1 95.56 34 LEU B CA 1
ATOM 1707 C C . LEU B 1 34 ? -7.086 -17.703 -8.461 1 95.56 34 LEU B C 1
ATOM 1709 O O . LEU B 1 34 ? -6.66 -18.266 -9.469 1 95.56 34 LEU B O 1
ATOM 1713 N N . ILE B 1 35 ? -6.562 -17.922 -7.234 1 97.69 35 ILE B N 1
ATOM 1714 C CA . ILE B 1 35 ? -5.254 -18.578 -7.211 1 97.69 35 ILE B CA 1
ATOM 1715 C C . ILE B 1 35 ? -5.352 -19.891 -6.449 1 97.69 35 ILE B C 1
ATOM 1717 O O . ILE B 1 35 ? -4.457 -20.734 -6.547 1 97.69 35 ILE B O 1
ATOM 1721 N N . ALA B 1 36 ? -6.359 -20.047 -5.691 1 95.44 36 ALA B N 1
ATOM 1722 C CA . ALA B 1 36 ? -6.469 -21.234 -4.863 1 95.44 36 ALA B CA 1
ATOM 1723 C C . ALA B 1 36 ? -6.953 -22.438 -5.684 1 95.44 36 ALA B C 1
ATOM 1725 O O . ALA B 1 36 ? -7.812 -22.281 -6.559 1 95.44 36 ALA B O 1
ATOM 1726 N N . PRO B 1 37 ? -6.441 -23.625 -5.414 1 89.75 37 PRO B N 1
ATOM 1727 C CA . PRO B 1 37 ? -6.859 -24.844 -6.125 1 89.75 37 PRO B CA 1
ATOM 1728 C C . PRO B 1 37 ? -8.312 -25.203 -5.859 1 89.75 37 PRO B C 1
ATOM 1730 O O . PRO B 1 37 ? -8.977 -25.781 -6.723 1 89.75 37 PRO B O 1
ATOM 1733 N N . GLU B 1 38 ? -8.758 -24.906 -4.66 1 90.62 38 GLU B N 1
ATOM 1734 C CA . GLU B 1 38 ? -10.141 -25.188 -4.281 1 90.62 38 GLU B CA 1
ATOM 1735 C C . GLU B 1 38 ? -10.844 -23.922 -3.777 1 90.62 38 GLU B C 1
ATOM 1737 O O . GLU B 1 38 ? -11.141 -23.812 -2.586 1 90.62 38 GLU B O 1
ATOM 1742 N N . PRO B 1 39 ? -11.203 -23.062 -4.656 1 89.62 39 PRO B N 1
ATOM 1743 C CA . PRO B 1 39 ? -11.805 -21.781 -4.25 1 89.62 39 PRO B CA 1
ATOM 1744 C C . PRO B 1 39 ? -13.148 -21.969 -3.557 1 89.62 39 PRO B C 1
ATOM 1746 O O . PRO B 1 39 ? -13.555 -21.109 -2.758 1 89.62 39 PRO B O 1
ATOM 1749 N N . GLU B 1 40 ? -13.797 -23.094 -3.826 1 89.56 40 GLU B N 1
ATOM 1750 C CA . GLU B 1 40 ? -15.109 -23.344 -3.238 1 89.56 40 GLU B CA 1
ATOM 1751 C C . GLU B 1 40 ? -15 -23.609 -1.74 1 89.56 40 GLU B C 1
ATOM 1753 O O . GLU B 1 40 ? -15.992 -23.547 -1.019 1 89.56 40 GLU B O 1
ATOM 1758 N N . ARG B 1 41 ? -13.828 -23.953 -1.295 1 91.25 41 ARG B N 1
ATOM 1759 C CA . ARG B 1 41 ? -13.625 -24.297 0.109 1 91.25 41 ARG B CA 1
ATOM 1760 C C . ARG B 1 41 ? -13.172 -23.078 0.912 1 91.25 41 ARG B C 1
ATOM 1762 O O . ARG B 1 41 ? -12.93 -23.172 2.115 1 91.25 41 ARG B O 1
ATOM 1769 N N . LEU B 1 42 ? -13.062 -21.938 0.255 1 93.12 42 LEU B N 1
ATOM 1770 C CA . LEU B 1 42 ? -12.617 -20.719 0.946 1 93.12 42 LEU B CA 1
ATOM 1771 C C . LEU B 1 42 ? -13.578 -20.359 2.07 1 93.12 42 LEU B C 1
ATOM 1773 O O . LEU B 1 42 ? -14.797 -20.312 1.862 1 93.12 42 LEU B O 1
ATOM 1777 N N . ASP B 1 43 ? -13.109 -20.203 3.219 1 95.69 43 ASP B N 1
ATOM 1778 C CA . ASP B 1 43 ? -13.875 -19.797 4.398 1 95.69 43 ASP B CA 1
ATOM 1779 C C . ASP B 1 43 ? -13.852 -18.281 4.578 1 95.69 43 ASP B C 1
ATOM 1781 O O . ASP B 1 43 ? -12.867 -17.719 5.051 1 95.69 43 ASP B O 1
ATOM 1785 N N . GLU B 1 44 ? -15 -17.688 4.359 1 95.44 44 GLU B N 1
ATOM 1786 C CA . GLU B 1 44 ? -15.094 -16.234 4.379 1 95.44 44 GLU B CA 1
ATOM 1787 C C . GLU B 1 44 ? -14.844 -15.688 5.781 1 95.44 44 GLU B C 1
ATOM 1789 O O . GLU B 1 44 ? -14.305 -14.586 5.938 1 95.44 44 GLU B O 1
ATOM 1794 N N . ASP B 1 45 ? -15.219 -16.422 6.762 1 96.75 45 ASP B N 1
ATOM 1795 C CA . ASP B 1 45 ? -14.953 -16 8.133 1 96.75 45 ASP B CA 1
ATOM 1796 C C . ASP B 1 45 ? -13.453 -15.969 8.422 1 96.75 45 ASP B C 1
ATOM 1798 O O . ASP B 1 45 ? -12.969 -15.078 9.109 1 96.75 45 ASP B O 1
ATOM 1802 N N . ALA B 1 46 ? -12.781 -16.953 7.902 1 97 46 ALA B N 1
ATOM 1803 C CA . ALA B 1 46 ? -11.328 -17 8.055 1 97 46 ALA B CA 1
ATOM 1804 C C . ALA B 1 46 ? -10.664 -15.828 7.344 1 97 46 ALA B C 1
ATOM 1806 O O . ALA B 1 46 ? -9.695 -15.25 7.848 1 97 46 ALA B O 1
ATOM 1807 N N . VAL B 1 47 ? -11.25 -15.469 6.188 1 97.81 47 VAL B N 1
ATOM 1808 C CA . VAL B 1 47 ? -10.719 -14.336 5.438 1 97.81 47 VAL B CA 1
ATOM 1809 C C . VAL B 1 47 ? -10.891 -13.055 6.254 1 97.81 47 VAL B C 1
ATOM 1811 O O . VAL B 1 47 ? -9.945 -12.273 6.41 1 97.81 47 VAL B O 1
ATOM 1814 N N . LEU B 1 48 ? -12.062 -12.898 6.773 1 97.38 48 LEU B N 1
ATOM 1815 C CA . LEU B 1 48 ? -12.359 -11.719 7.582 1 97.38 48 LEU B CA 1
ATOM 1816 C C . LEU B 1 48 ? -11.406 -11.625 8.773 1 97.38 48 LEU B C 1
ATOM 1818 O O . LEU B 1 48 ? -10.875 -10.555 9.062 1 97.38 48 LEU B O 1
ATOM 1822 N N . GLU B 1 49 ? -11.219 -12.695 9.398 1 97.5 49 GLU B N 1
ATOM 1823 C CA . GLU B 1 49 ? -10.344 -12.734 10.562 1 97.5 49 GLU B CA 1
ATOM 1824 C C . GLU B 1 49 ? -8.898 -12.398 10.18 1 97.5 49 GLU B C 1
ATOM 1826 O O . GLU B 1 49 ? -8.227 -11.648 10.883 1 97.5 49 GLU B O 1
ATOM 1831 N N . ALA B 1 50 ? -8.453 -12.922 9.086 1 97.62 50 ALA B N 1
ATOM 1832 C CA . ALA B 1 50 ? -7.09 -12.672 8.633 1 97.62 50 ALA B CA 1
ATOM 1833 C C . ALA B 1 50 ? -6.891 -11.203 8.266 1 97.62 50 ALA B C 1
ATOM 1835 O O . ALA B 1 50 ? -5.848 -10.617 8.562 1 97.62 50 ALA B O 1
ATOM 1836 N N . VAL B 1 51 ? -7.867 -10.617 7.66 1 97.31 51 VAL B N 1
ATOM 1837 C CA . VAL B 1 51 ? -7.785 -9.219 7.266 1 97.31 51 VAL B CA 1
ATOM 1838 C C . VAL B 1 51 ? -7.809 -8.328 8.508 1 97.31 51 VAL B C 1
ATOM 1840 O O . VAL B 1 51 ? -7.047 -7.363 8.602 1 97.31 51 VAL B O 1
ATOM 1843 N N . GLN B 1 52 ? -8.641 -8.711 9.438 1 95.38 52 GLN B N 1
ATOM 1844 C CA . GLN B 1 52 ? -8.648 -7.977 10.695 1 95.38 52 GLN B CA 1
ATOM 1845 C C . GLN B 1 52 ? -7.289 -8.031 11.383 1 95.38 52 GLN B C 1
ATOM 1847 O O . GLN B 1 52 ? -6.797 -7.02 11.883 1 95.38 52 GLN B O 1
ATOM 1852 N N . GLU B 1 53 ? -6.789 -9.164 11.367 1 96.25 53 GLU B N 1
ATOM 1853 C CA . GLU B 1 53 ? -5.469 -9.336 11.969 1 96.25 53 GLU B CA 1
ATOM 1854 C C . GLU B 1 53 ? -4.422 -8.477 11.266 1 96.25 53 GLU B C 1
ATOM 1856 O O . GLU B 1 53 ? -3.568 -7.871 11.914 1 96.25 53 GLU B O 1
ATOM 1861 N N . ALA B 1 54 ? -4.477 -8.414 9.961 1 94.81 54 ALA B N 1
ATOM 1862 C CA . ALA B 1 54 ? -3.539 -7.59 9.195 1 94.81 54 ALA B CA 1
ATOM 1863 C C . ALA B 1 54 ? -3.639 -6.125 9.617 1 94.81 54 ALA B C 1
ATOM 1865 O O . ALA B 1 54 ? -2.623 -5.477 9.875 1 94.81 54 ALA B O 1
ATOM 1866 N N . TYR B 1 55 ? -4.844 -5.633 9.742 1 90.75 55 TYR B N 1
ATOM 1867 C CA . TYR B 1 55 ? -5.047 -4.246 10.141 1 90.75 55 TYR B CA 1
ATOM 1868 C C . TYR B 1 55 ? -4.57 -4.012 11.57 1 90.75 55 TYR B C 1
ATOM 1870 O O . TYR B 1 55 ? -3.908 -3.012 11.852 1 90.75 55 TYR B O 1
ATOM 1878 N N . ASP B 1 56 ? -4.883 -5.008 12.438 1 90.31 56 ASP B N 1
ATOM 1879 C CA . ASP B 1 56 ? -4.535 -4.875 13.852 1 90.31 56 ASP B CA 1
ATOM 1880 C C . ASP B 1 56 ? -3.02 -4.809 14.039 1 90.31 56 ASP B C 1
ATOM 1882 O O . ASP B 1 56 ? -2.533 -4.191 14.984 1 90.31 56 ASP B O 1
ATOM 1886 N N . HIS B 1 57 ? -2.316 -5.332 13.156 1 91.69 57 HIS B N 1
ATOM 1887 C CA . HIS B 1 57 ? -0.872 -5.422 13.328 1 91.69 57 HIS B CA 1
ATOM 1888 C C . HIS B 1 57 ? -0.133 -4.613 12.273 1 91.69 57 HIS B C 1
ATOM 1890 O O . HIS B 1 57 ? 1.067 -4.805 12.062 1 91.69 57 HIS B O 1
ATOM 1896 N N . ASP B 1 58 ? -0.812 -3.83 11.523 1 87.06 58 ASP B N 1
ATOM 1897 C CA . ASP B 1 58 ? -0.241 -2.945 10.508 1 87.06 58 ASP B CA 1
ATOM 1898 C C . ASP B 1 58 ? 0.516 -3.742 9.445 1 87.06 58 ASP B C 1
ATOM 1900 O O . ASP B 1 58 ? 1.651 -3.404 9.102 1 87.06 58 ASP B O 1
ATOM 1904 N N . LEU B 1 59 ? -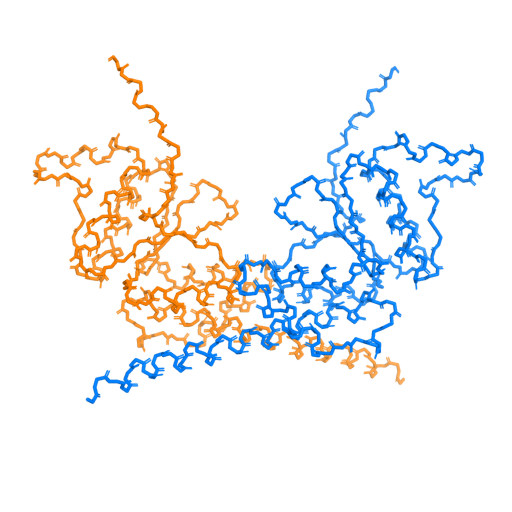0.062 -4.793 9.039 1 90.81 59 LEU B N 1
ATOM 1905 C CA . LEU B 1 59 ? 0.49 -5.625 7.977 1 90.81 59 LEU B CA 1
ATOM 1906 C C . LEU B 1 59 ? -0.229 -5.363 6.656 1 90.81 59 LEU B C 1
ATOM 1908 O O . LEU B 1 59 ? -1.409 -5.004 6.645 1 90.81 59 LEU B O 1
ATOM 1912 N N . PRO B 1 60 ? 0.518 -5.504 5.551 1 91.69 60 PRO B N 1
ATOM 1913 C CA . PRO B 1 60 ? -0.179 -5.418 4.266 1 91.69 60 PRO B CA 1
ATOM 1914 C C . PRO B 1 60 ? -1.242 -6.504 4.098 1 91.69 60 PRO B C 1
ATOM 1916 O O . PRO B 1 60 ? -1.086 -7.609 4.613 1 91.69 60 PRO B O 1
ATOM 1919 N N . LEU B 1 61 ? -2.25 -6.223 3.34 1 94.75 61 LEU B N 1
ATOM 1920 C CA . LEU B 1 61 ? -3.352 -7.16 3.162 1 94.75 61 LEU B CA 1
ATOM 1921 C C . LEU B 1 61 ? -2.877 -8.43 2.465 1 94.75 61 LEU B C 1
ATOM 1923 O O . LEU B 1 61 ? -3.461 -9.5 2.648 1 94.75 61 LEU B O 1
ATOM 1927 N N . MET B 1 62 ? -1.794 -8.297 1.769 1 95.75 62 MET B N 1
ATOM 1928 C CA . MET B 1 62 ? -1.25 -9.477 1.099 1 95.75 62 MET B CA 1
ATOM 1929 C C . MET B 1 62 ? -0.751 -10.5 2.115 1 95.75 62 MET B C 1
ATOM 1931 O O . MET B 1 62 ? -0.596 -11.68 1.791 1 95.75 62 MET B O 1
ATOM 1935 N N . TRP B 1 63 ? -0.463 -10.078 3.299 1 96.12 63 TRP B N 1
ATOM 1936 C CA . TRP B 1 63 ? -0.143 -11.023 4.363 1 96.12 63 TRP B CA 1
ATOM 1937 C C . TRP B 1 63 ? -1.271 -12.031 4.555 1 96.12 63 TRP B C 1
ATOM 1939 O O . TRP B 1 63 ? -1.021 -13.219 4.75 1 96.12 63 TRP B O 1
ATOM 1949 N N . ALA B 1 64 ? -2.502 -11.531 4.496 1 97.12 64 ALA B N 1
ATOM 1950 C CA . ALA B 1 64 ? -3.652 -12.422 4.637 1 97.12 64 ALA B CA 1
ATOM 1951 C C . ALA B 1 64 ? -3.688 -13.453 3.512 1 97.12 64 ALA B C 1
ATOM 1953 O O . ALA B 1 64 ? -4.008 -14.625 3.742 1 97.12 64 ALA B O 1
ATOM 1954 N N . VAL B 1 65 ? -3.355 -13.031 2.324 1 97.62 65 VAL B N 1
ATOM 1955 C CA . VAL B 1 65 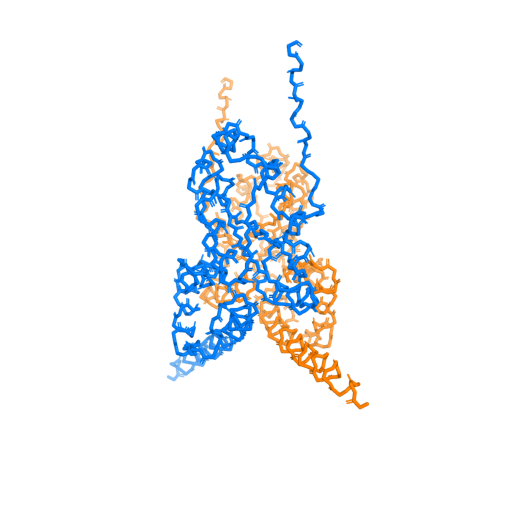? -3.312 -13.945 1.188 1 97.62 65 VAL B CA 1
ATOM 1956 C C . VAL B 1 65 ? -2.26 -15.031 1.434 1 97.62 65 VAL B C 1
ATOM 1958 O O . VAL B 1 65 ? -2.529 -16.219 1.249 1 97.62 65 VAL B O 1
ATOM 1961 N N . TYR B 1 66 ? -1.127 -14.602 1.856 1 96.75 66 TYR B N 1
ATOM 1962 C CA . TYR B 1 66 ? -0.064 -15.547 2.17 1 96.75 66 TYR B CA 1
ATOM 1963 C C . TYR B 1 66 ? -0.487 -16.484 3.293 1 96.75 66 TYR B C 1
ATOM 1965 O O . TYR B 1 66 ? -0.338 -17.703 3.18 1 96.75 66 TYR B O 1
ATOM 1973 N N . HIS B 1 67 ? -1.005 -15.938 4.324 1 96.38 67 HIS B N 1
ATOM 1974 C CA . HIS B 1 67 ? -1.376 -16.688 5.52 1 96.38 67 HIS B CA 1
ATOM 1975 C C . HIS B 1 67 ? -2.408 -17.766 5.195 1 96.38 67 HIS B C 1
ATOM 1977 O O . HIS B 1 67 ? -2.301 -18.906 5.668 1 96.38 67 HIS B O 1
ATOM 1983 N N . LEU B 1 68 ? -3.34 -17.453 4.398 1 96.5 68 LEU B N 1
ATOM 1984 C CA . LEU B 1 68 ? -4.426 -18.375 4.074 1 96.5 68 LEU B CA 1
ATOM 1985 C C . LEU B 1 68 ? -4.023 -19.312 2.945 1 96.5 68 LEU B C 1
ATOM 1987 O O . LEU B 1 68 ? -4.504 -20.453 2.873 1 96.5 68 LEU B O 1
ATOM 1991 N N . GLY B 1 69 ? -3.145 -18.812 2.117 1 96.19 69 GLY B N 1
ATOM 1992 C CA . GLY B 1 69 ? -2.811 -19.562 0.921 1 96.19 69 GLY B CA 1
ATOM 1993 C C . GLY B 1 69 ? -1.513 -20.344 1.051 1 96.19 69 GLY B C 1
ATOM 1994 O O . GLY B 1 69 ? -1.175 -21.141 0.18 1 96.19 69 GLY B O 1
ATOM 1995 N N . LYS B 1 70 ? -0.882 -20.062 2.199 1 91.12 70 LYS B N 1
ATOM 1996 C CA . LYS B 1 70 ? 0.431 -20.688 2.365 1 91.12 70 LYS B CA 1
ATOM 1997 C C . LYS B 1 70 ? 0.334 -22.203 2.312 1 91.12 70 LYS B C 1
ATOM 1999 O O . LYS B 1 70 ? -0.679 -22.781 2.715 1 91.12 70 LYS B O 1
ATOM 2004 N N . HIS B 1 71 ? 1.097 -22.938 1.592 1 82.88 71 HIS B N 1
ATOM 2005 C CA . HIS B 1 71 ? 1.272 -24.375 1.436 1 82.88 71 HIS B CA 1
ATOM 2006 C C . HIS B 1 71 ? 0.515 -24.891 0.218 1 82.88 71 HIS B C 1
ATOM 2008 O O . HIS B 1 71 ? 0.656 -26.062 -0.156 1 82.88 71 HIS B O 1
ATOM 2014 N N . GLU B 1 72 ? -0.399 -24 -0.353 1 91.38 72 GLU B N 1
ATOM 2015 C CA . GLU B 1 72 ? -1.169 -24.5 -1.49 1 91.38 72 GLU B CA 1
ATOM 2016 C C . GLU B 1 72 ? -1.166 -23.484 -2.639 1 91.38 72 GLU B C 1
ATOM 2018 O O . GLU B 1 72 ? -0.654 -23.781 -3.723 1 91.38 72 GLU B O 1
ATOM 2023 N N . ALA B 1 73 ? -1.593 -22.344 -2.391 1 95.94 73 ALA B N 1
ATOM 2024 C CA . ALA B 1 73 ? -1.896 -21.406 -3.471 1 95.94 73 ALA B CA 1
ATOM 2025 C C . ALA B 1 73 ? -0.725 -20.469 -3.725 1 95.94 73 ALA B C 1
ATOM 2027 O O . ALA B 1 73 ? -0.62 -19.875 -4.801 1 95.94 73 ALA B O 1
ATOM 2028 N N . VAL B 1 74 ? 0.131 -20.328 -2.668 1 97.88 74 VAL B N 1
ATOM 2029 C CA . VAL B 1 74 ? 1.211 -19.344 -2.758 1 97.88 74 VAL B CA 1
ATOM 2030 C C . VAL B 1 74 ? 2.553 -20.031 -2.514 1 97.88 74 VAL B C 1
ATOM 2032 O O . VAL B 1 74 ? 2.641 -20.969 -1.718 1 97.88 74 VAL B O 1
ATOM 2035 N N . PHE B 1 75 ? 3.592 -19.625 -3.242 1 97.81 75 PHE B N 1
ATOM 2036 C CA . PHE B 1 75 ? 4.941 -20.094 -2.943 1 97.81 75 PHE B CA 1
ATOM 2037 C C . PHE B 1 75 ? 5.758 -19 -2.268 1 97.81 75 PHE B C 1
ATOM 2039 O O . PHE B 1 75 ? 5.504 -17.812 -2.477 1 97.81 75 PHE B O 1
ATOM 2046 N N . ALA B 1 76 ? 6.613 -19.406 -1.414 1 96.88 76 ALA B N 1
ATOM 2047 C CA . ALA B 1 76 ? 7.484 -18.5 -0.666 1 96.88 76 ALA B CA 1
ATOM 2048 C C . ALA B 1 76 ? 8.828 -19.156 -0.372 1 96.88 76 ALA B C 1
ATOM 2050 O O . ALA B 1 76 ? 8.891 -20.25 0.183 1 96.88 76 ALA B O 1
ATOM 2051 N N . ALA B 1 77 ? 9.867 -18.438 -0.799 1 97 77 ALA B N 1
ATOM 2052 C CA . ALA B 1 77 ? 11.227 -18.906 -0.526 1 97 77 ALA B CA 1
ATOM 2053 C C . ALA B 1 77 ? 12.219 -17.75 -0.592 1 97 77 ALA B C 1
ATOM 2055 O O . ALA B 1 77 ? 11.977 -16.75 -1.274 1 97 77 ALA B O 1
ATOM 2056 N N . GLU B 1 78 ? 13.234 -17.891 0.156 1 97 78 GLU B N 1
ATOM 2057 C CA . GLU B 1 78 ? 14.328 -16.953 -0.065 1 97 78 GLU B CA 1
ATOM 2058 C C . GLU B 1 78 ? 14.953 -17.141 -1.446 1 97 78 GLU B C 1
ATOM 2060 O O . GLU B 1 78 ? 15.102 -18.266 -1.916 1 97 78 GLU B O 1
ATOM 2065 N N . TRP B 1 79 ? 15.344 -16.109 -2.02 1 96 79 TRP B N 1
ATOM 2066 C CA . TRP B 1 79 ? 15.961 -16.141 -3.34 1 96 79 TRP B CA 1
ATOM 2067 C C . TRP B 1 79 ? 17.172 -17.078 -3.355 1 96 79 TRP B C 1
ATOM 2069 O O . TRP B 1 79 ? 17.375 -17.797 -4.324 1 96 79 TRP B O 1
ATOM 2079 N N . ALA B 1 80 ? 17.891 -17.047 -2.291 1 95.38 80 ALA B N 1
ATOM 2080 C CA . ALA B 1 80 ? 19.125 -17.797 -2.211 1 95.38 80 ALA B CA 1
ATOM 2081 C C . ALA B 1 80 ? 18.844 -19.297 -2.023 1 95.38 80 ALA B C 1
ATOM 2083 O O . ALA B 1 80 ? 19.734 -20.125 -2.211 1 95.38 80 ALA B O 1
ATOM 2084 N N . ASP B 1 81 ? 17.703 -19.672 -1.58 1 97.12 81 ASP B N 1
ATOM 2085 C CA . ASP B 1 81 ? 17.344 -21.062 -1.347 1 97.12 81 ASP B CA 1
ATOM 2086 C C . ASP B 1 81 ? 16.609 -21.656 -2.557 1 97.12 81 ASP B C 1
ATOM 2088 O O . ASP B 1 81 ? 15.414 -21.922 -2.496 1 97.12 81 ASP B O 1
ATOM 2092 N N . VAL B 1 82 ? 17.359 -21.984 -3.557 1 96.5 82 VAL B N 1
ATOM 2093 C CA . VAL B 1 82 ? 16.844 -22.453 -4.84 1 96.5 82 VAL B CA 1
ATOM 2094 C C . VAL B 1 82 ? 16.094 -23.766 -4.648 1 96.5 82 VAL B C 1
ATOM 2096 O O . VAL B 1 82 ? 15.055 -24 -5.289 1 96.5 82 VAL B O 1
ATOM 2099 N N . PHE B 1 83 ? 16.562 -24.609 -3.793 1 96.75 83 PHE B N 1
ATOM 2100 C CA . PHE B 1 83 ? 15.906 -25.891 -3.551 1 96.75 83 PHE B CA 1
ATOM 2101 C C . PHE B 1 83 ? 14.469 -25.672 -3.086 1 96.75 83 PHE B C 1
ATOM 2103 O O . PHE B 1 83 ? 13.531 -26.203 -3.678 1 96.75 83 PHE B O 1
ATOM 2110 N N . THR B 1 84 ? 14.367 -24.859 -2.074 1 97.38 84 THR B N 1
ATOM 2111 C CA . THR B 1 84 ? 13.039 -24.562 -1.541 1 97.38 84 THR B CA 1
ATOM 2112 C C . THR B 1 84 ? 12.18 -23.875 -2.588 1 97.38 84 THR B C 1
ATOM 2114 O O . THR B 1 84 ? 10.992 -24.188 -2.732 1 97.38 84 THR B O 1
ATOM 2117 N N . LEU B 1 85 ? 12.727 -22.953 -3.314 1 97.5 85 LEU B N 1
ATOM 2118 C CA . LEU B 1 85 ? 12 -22.234 -4.352 1 97.5 85 LEU B CA 1
ATOM 2119 C C . LEU B 1 85 ? 11.422 -23.203 -5.383 1 97.5 85 LEU B C 1
ATOM 2121 O O . LEU B 1 85 ? 10.234 -23.141 -5.699 1 97.5 85 LEU B O 1
ATOM 2125 N N . VAL B 1 86 ? 12.188 -24.125 -5.844 1 97.5 86 VAL B N 1
ATOM 2126 C CA . VAL B 1 86 ? 11.789 -25.094 -6.852 1 97.5 86 VAL B CA 1
ATOM 2127 C C . VAL B 1 86 ? 10.703 -26 -6.289 1 97.5 86 VAL B C 1
ATOM 2129 O O . VAL B 1 86 ? 9.68 -26.25 -6.945 1 97.5 86 VAL B O 1
ATOM 2132 N N . GLU B 1 87 ? 10.938 -26.453 -5.082 1 97.06 87 GLU B N 1
ATOM 2133 C CA . GLU B 1 87 ? 9.969 -27.344 -4.441 1 97.06 87 GLU B CA 1
ATOM 2134 C C . GLU B 1 87 ? 8.609 -26.656 -4.293 1 97.06 87 GLU B C 1
ATOM 2136 O O . GLU B 1 87 ? 7.574 -27.234 -4.613 1 97.06 87 GLU B O 1
ATOM 2141 N N . GLN B 1 88 ? 8.648 -25.469 -3.852 1 97.5 88 GLN B N 1
ATOM 2142 C CA . GLN B 1 88 ? 7.406 -24.734 -3.631 1 97.5 88 GLN B CA 1
ATOM 2143 C C . GLN B 1 88 ? 6.715 -24.422 -4.953 1 97.5 88 GLN B C 1
ATOM 2145 O O . GLN B 1 88 ? 5.492 -24.531 -5.062 1 97.5 88 GLN B O 1
ATOM 2150 N N . LEU B 1 89 ? 7.457 -24.031 -5.945 1 97.56 89 LEU B N 1
ATOM 2151 C CA . LEU B 1 89 ? 6.898 -23.719 -7.258 1 97.56 89 LEU B CA 1
ATOM 2152 C C . LEU B 1 89 ? 6.238 -24.953 -7.871 1 97.56 89 LEU B C 1
ATOM 2154 O O . LEU B 1 89 ? 5.133 -24.875 -8.414 1 97.56 89 LEU B O 1
ATOM 2158 N N . ARG B 1 90 ? 6.898 -26.016 -7.77 1 97.38 90 ARG B N 1
ATOM 2159 C CA . ARG B 1 90 ? 6.34 -27.266 -8.305 1 97.38 90 ARG B CA 1
ATOM 2160 C C . ARG B 1 90 ? 5.062 -27.641 -7.57 1 97.38 90 ARG B C 1
ATOM 2162 O O . ARG B 1 90 ? 4.105 -28.125 -8.18 1 97.38 90 ARG B O 1
ATOM 2169 N N . ALA B 1 91 ? 5.09 -27.422 -6.27 1 97.25 91 ALA B N 1
ATOM 2170 C CA . ALA B 1 91 ? 3.9 -27.734 -5.48 1 97.25 91 ALA B CA 1
ATOM 2171 C C . ALA B 1 91 ? 2.709 -26.891 -5.934 1 97.25 91 ALA B C 1
ATOM 2173 O O . ALA B 1 91 ? 1.609 -27.422 -6.125 1 97.25 91 ALA B O 1
ATOM 2174 N N . VAL B 1 92 ? 2.889 -25.641 -6.129 1 98 92 VAL B N 1
ATOM 2175 C CA . VAL B 1 92 ? 1.817 -24.75 -6.562 1 98 92 VAL B CA 1
ATOM 2176 C C . VAL B 1 92 ? 1.392 -25.109 -7.984 1 98 92 VAL B C 1
ATOM 2178 O O . VAL B 1 92 ? 0.198 -25.141 -8.297 1 98 92 VAL B O 1
ATOM 2181 N N . ALA B 1 93 ? 2.34 -25.453 -8.844 1 98.06 93 ALA B N 1
ATOM 2182 C CA . ALA B 1 93 ? 2.049 -25.797 -10.227 1 98.06 93 ALA B CA 1
ATOM 2183 C C . ALA B 1 93 ? 1.229 -27.094 -10.305 1 98.06 93 ALA B C 1
ATOM 2185 O O . ALA B 1 93 ? 0.338 -27.219 -11.148 1 98.06 93 ALA B O 1
ATOM 2186 N N . ALA B 1 94 ? 1.548 -27.969 -9.438 1 97.25 94 ALA B N 1
ATOM 2187 C CA . ALA B 1 94 ? 0.848 -29.25 -9.414 1 97.25 94 ALA B CA 1
ATOM 2188 C C . ALA B 1 94 ? -0.646 -29.062 -9.18 1 97.25 94 ALA B C 1
ATOM 2190 O O . ALA B 1 94 ? -1.469 -29.812 -9.703 1 97.25 94 ALA B O 1
ATOM 2191 N N . ASN B 1 95 ? -0.979 -28.062 -8.461 1 96.5 95 ASN B N 1
ATOM 2192 C CA . ASN B 1 95 ? -2.387 -27.75 -8.219 1 96.5 95 ASN B CA 1
ATOM 2193 C C . ASN B 1 95 ? -3.115 -27.406 -9.516 1 96.5 95 ASN B C 1
ATOM 2195 O O . ASN B 1 95 ? -4.344 -27.516 -9.586 1 96.5 95 ASN B O 1
ATOM 2199 N N . TRP B 1 96 ? -2.414 -27.016 -10.523 1 96.94 96 TRP B N 1
ATOM 2200 C CA . TRP B 1 96 ? -2.959 -26.656 -11.82 1 96.94 96 TRP B CA 1
ATOM 2201 C C . TRP B 1 96 ? -2.709 -27.766 -12.844 1 96.94 96 TRP B C 1
ATOM 2203 O O . TRP B 1 96 ? -2.879 -27.547 -14.047 1 96.94 96 TRP B O 1
ATOM 2213 N N . GLN B 1 97 ? -2.203 -28.875 -12.32 1 97.06 97 GLN B N 1
ATOM 2214 C CA . GLN B 1 97 ? -1.862 -30.016 -13.172 1 97.06 97 GLN B CA 1
ATOM 2215 C C . GLN B 1 97 ? -0.774 -29.641 -14.172 1 97.06 97 GLN B C 1
ATOM 2217 O O . GLN B 1 97 ? -0.807 -30.094 -15.32 1 97.06 97 GLN B O 1
ATOM 2222 N N . ALA B 1 98 ? 0.079 -28.766 -13.75 1 97.69 98 ALA B N 1
ATOM 2223 C CA . ALA B 1 98 ? 1.234 -28.406 -14.562 1 97.69 98 ALA B CA 1
ATOM 2224 C C . ALA B 1 98 ? 2.52 -29 -13.992 1 97.69 98 ALA B C 1
ATOM 2226 O O . ALA B 1 98 ? 2.701 -29.047 -12.773 1 97.69 98 ALA B O 1
ATOM 2227 N N . ASP B 1 99 ? 3.361 -29.438 -14.961 1 96.19 99 ASP B N 1
ATOM 2228 C CA . ASP B 1 99 ? 4.672 -29.953 -14.586 1 96.19 99 ASP B CA 1
ATOM 2229 C C . ASP B 1 99 ? 5.785 -29 -15.016 1 96.19 99 ASP B C 1
ATOM 2231 O O . ASP B 1 99 ? 5.824 -28.562 -16.172 1 96.19 99 ASP B O 1
ATOM 2235 N N . LEU B 1 100 ? 6.641 -28.703 -14.07 1 97.25 100 LEU B N 1
ATOM 2236 C CA . LEU B 1 100 ? 7.715 -27.766 -14.359 1 97.25 100 LEU B CA 1
ATOM 2237 C C . LEU B 1 100 ? 9.062 -28.469 -14.438 1 97.25 100 LEU B C 1
ATOM 2239 O O . LEU B 1 100 ? 9.445 -29.188 -13.508 1 97.25 100 LEU B O 1
ATOM 2243 N N . LEU B 1 101 ? 9.805 -28.172 -15.539 1 96.25 101 LEU B N 1
ATOM 2244 C CA . LEU B 1 101 ? 11.117 -28.766 -15.766 1 96.25 101 LEU B CA 1
ATOM 2245 C C . LEU B 1 101 ? 12.211 -27.703 -15.734 1 96.25 101 LEU B C 1
ATOM 2247 O O . LEU B 1 101 ? 13.398 -28.031 -15.789 1 96.25 101 LEU B O 1
ATOM 2251 N N . PHE B 1 102 ? 11.789 -26.484 -15.695 1 96.88 102 PHE B N 1
ATOM 2252 C CA . PHE B 1 102 ? 12.672 -25.328 -15.586 1 96.88 102 PHE B CA 1
ATOM 2253 C C . PHE B 1 102 ? 13.695 -25.312 -16.719 1 96.88 102 PHE B C 1
ATOM 2255 O O . PHE B 1 102 ? 14.867 -25.031 -16.5 1 96.88 102 PHE B O 1
ATOM 2262 N N . GLY B 1 103 ? 13.281 -25.719 -17.844 1 93.19 103 GLY B N 1
ATOM 2263 C CA . GLY B 1 103 ? 14.117 -25.672 -19.031 1 93.19 103 GLY B CA 1
ATOM 2264 C C . GLY B 1 103 ? 14.914 -26.953 -19.25 1 93.19 103 GLY B C 1
ATOM 2265 O O . GLY B 1 103 ? 15.547 -27.125 -20.297 1 93.19 103 GLY B O 1
ATOM 2266 N N . VAL B 1 104 ? 14.898 -27.781 -18.25 1 92.19 104 VAL B N 1
ATOM 2267 C CA . VAL B 1 104 ? 15.633 -29.047 -18.391 1 92.19 104 VAL B CA 1
ATOM 2268 C C . VAL B 1 104 ? 14.789 -30.047 -19.172 1 92.19 104 VAL B C 1
ATOM 2270 O O . VAL B 1 104 ? 13.586 -30.172 -18.938 1 92.19 104 VAL B O 1
ATOM 2273 N N . GLN B 1 105 ? 15.406 -30.688 -20.109 1 88.81 105 GLN B N 1
ATOM 2274 C CA . GLN B 1 105 ? 14.672 -31.578 -21 1 88.81 105 GLN B CA 1
ATOM 2275 C C . GLN B 1 105 ? 14.906 -33.031 -20.641 1 88.81 105 GLN B C 1
ATOM 2277 O O . 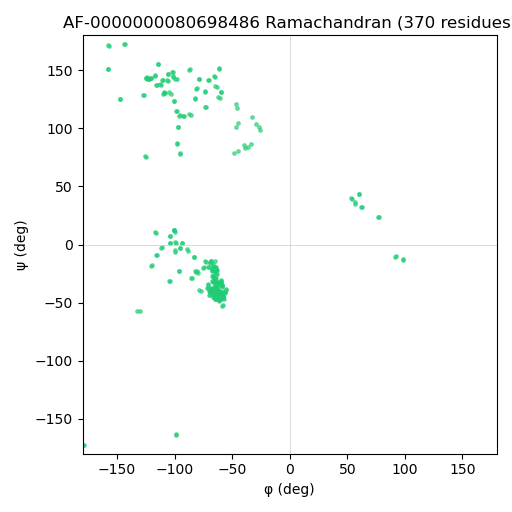GLN B 1 105 ? 14.039 -33.875 -20.859 1 88.81 105 GLN B O 1
ATOM 2282 N N . GLU B 1 106 ? 16.062 -33.344 -20.125 1 90.62 106 GLU B N 1
ATOM 2283 C CA . GLU B 1 106 ? 16.422 -34.719 -19.797 1 90.62 106 GLU B CA 1
ATOM 2284 C C . GLU B 1 106 ? 16.484 -34.938 -18.281 1 90.62 106 GLU B C 1
ATOM 2286 O O . GLU B 1 106 ? 16.969 -34.062 -17.547 1 90.62 106 GLU B O 1
ATOM 2291 N N . ALA B 1 107 ? 16.031 -36.094 -17.828 1 88.62 107 ALA B N 1
ATOM 2292 C CA . ALA B 1 107 ? 15.977 -36.406 -16.406 1 88.62 107 ALA B CA 1
ATOM 2293 C C . ALA B 1 107 ? 17.359 -36.375 -15.773 1 88.62 107 ALA B C 1
ATOM 2295 O O . ALA B 1 107 ? 17.5 -35.969 -14.617 1 88.62 107 ALA B O 1
ATOM 2296 N N . GLU B 1 108 ? 18.375 -36.719 -16.5 1 89.94 108 GLU B N 1
ATOM 2297 C CA . GLU B 1 108 ? 19.734 -36.75 -15.969 1 89.94 108 GLU B CA 1
ATOM 2298 C C . GLU B 1 108 ? 20.266 -35.344 -15.672 1 89.94 108 GLU B C 1
ATOM 2300 O O . GLU B 1 108 ? 21.219 -35.188 -14.898 1 89.94 108 GLU B O 1
ATOM 2305 N N . ASP B 1 109 ? 19.594 -34.344 -16.219 1 90.25 109 ASP B N 1
ATOM 2306 C CA . ASP B 1 109 ? 20.062 -32.969 -16.078 1 90.25 109 ASP B CA 1
ATOM 2307 C C . ASP B 1 109 ? 19.297 -32.25 -14.984 1 90.25 109 ASP B C 1
ATOM 2309 O O . ASP B 1 109 ? 19.5 -31.047 -14.766 1 90.25 109 ASP B O 1
ATOM 2313 N N . GLU B 1 110 ? 18.562 -32.875 -14.219 1 91.12 110 GLU B N 1
ATOM 2314 C CA . GLU B 1 110 ? 17.688 -32.281 -13.219 1 91.12 110 GLU B CA 1
ATOM 2315 C C . GLU B 1 110 ? 18.516 -31.562 -12.141 1 91.12 110 GLU B C 1
ATOM 2317 O O . GLU B 1 110 ? 18.094 -30.531 -11.617 1 91.12 110 GLU B O 1
ATOM 2322 N N . ALA B 1 111 ? 19.641 -32.094 -11.867 1 91.31 111 ALA B N 1
ATOM 2323 C CA . ALA B 1 111 ? 20.5 -31.5 -10.828 1 91.31 111 ALA B CA 1
ATOM 2324 C C . ALA B 1 111 ? 20.953 -30.094 -11.219 1 91.31 111 ALA B C 1
ATOM 2326 O O . ALA B 1 111 ? 21.281 -29.281 -10.352 1 91.31 111 ALA B O 1
ATOM 2327 N N . LEU B 1 112 ? 20.906 -29.797 -12.516 1 92.06 112 LEU B N 1
ATOM 2328 C CA . LEU B 1 112 ? 21.344 -28.5 -13.023 1 92.06 112 LEU B CA 1
ATOM 2329 C C . LEU B 1 112 ? 20.406 -27.391 -12.562 1 92.06 112 LEU B C 1
ATOM 2331 O O . LEU B 1 112 ? 20.797 -26.219 -12.508 1 92.06 112 LEU B O 1
ATOM 2335 N N . ILE B 1 113 ? 19.188 -27.766 -12.227 1 94.69 113 ILE B N 1
ATOM 2336 C CA . ILE B 1 113 ? 18.172 -26.812 -11.773 1 94.69 113 ILE B CA 1
ATOM 2337 C C . ILE B 1 113 ? 18.672 -26.078 -10.523 1 94.69 113 ILE B C 1
ATOM 2339 O O . ILE B 1 113 ? 18.516 -24.859 -10.398 1 94.69 113 ILE B O 1
ATOM 2343 N N . PHE B 1 114 ? 19.406 -26.734 -9.688 1 93.31 114 PHE B N 1
ATOM 2344 C CA . PHE B 1 114 ? 19.734 -26.219 -8.359 1 93.31 114 PHE B CA 1
ATOM 2345 C C . PHE B 1 114 ? 21 -25.375 -8.398 1 93.31 114 PHE B C 1
ATOM 2347 O O . PHE B 1 114 ? 21.344 -24.719 -7.414 1 93.31 114 PHE B O 1
ATOM 2354 N N . ASP B 1 115 ? 21.641 -25.344 -9.594 1 92.31 115 ASP B N 1
ATOM 2355 C CA . ASP B 1 115 ? 22.812 -24.5 -9.797 1 92.31 115 ASP B CA 1
ATOM 2356 C C . ASP B 1 115 ? 22.469 -23.25 -10.609 1 92.31 115 ASP B C 1
ATOM 2358 O O . ASP B 1 115 ? 23.344 -22.422 -10.883 1 92.31 115 ASP B O 1
ATOM 2362 N N . CYS B 1 116 ? 21.266 -23.141 -10.938 1 91.75 116 CYS B N 1
ATOM 2363 C CA . CYS B 1 116 ? 20.812 -22.031 -11.773 1 91.75 116 CYS B CA 1
ATOM 2364 C C . CYS B 1 116 ? 20.469 -20.812 -10.93 1 91.75 116 CYS B C 1
ATOM 2366 O O . CYS B 1 116 ? 20.078 -20.953 -9.766 1 91.75 116 CYS B O 1
ATOM 2368 N N . GLU B 1 117 ? 20.625 -19.672 -11.531 1 94.31 117 GLU B N 1
ATOM 2369 C CA . GLU B 1 117 ? 20.156 -18.438 -10.906 1 94.31 117 GLU B CA 1
ATOM 2370 C C . GLU B 1 117 ? 18.625 -18.453 -10.766 1 94.31 117 GLU B C 1
ATOM 2372 O O . GLU B 1 117 ? 17.922 -18.812 -11.703 1 94.31 117 GLU B O 1
ATOM 2377 N N . PRO B 1 118 ? 18.172 -18.031 -9.609 1 95.81 118 PRO B N 1
ATOM 2378 C CA . PRO B 1 118 ? 16.734 -18.141 -9.352 1 95.81 118 PRO B CA 1
ATOM 2379 C C . PRO B 1 118 ? 15.891 -17.375 -10.375 1 95.81 118 PRO B C 1
ATOM 2381 O O . PRO B 1 118 ? 14.805 -17.828 -10.758 1 95.81 118 PRO B O 1
ATOM 2384 N N . GLN B 1 119 ? 16.328 -16.266 -10.836 1 95.62 119 GLN B N 1
ATOM 2385 C CA . GLN B 1 119 ? 15.555 -15.484 -11.805 1 95.62 119 GLN B CA 1
ATOM 2386 C C . GLN B 1 119 ? 15.43 -16.234 -13.133 1 95.62 119 GLN B C 1
ATOM 2388 O O . GLN B 1 119 ? 14.383 -16.188 -13.789 1 95.62 119 GLN B O 1
ATOM 2393 N N . THR B 1 120 ? 16.516 -16.859 -13.469 1 94.44 120 THR B N 1
ATOM 2394 C CA . THR B 1 120 ? 16.516 -17.672 -14.68 1 94.44 120 THR B CA 1
ATOM 2395 C C . THR B 1 120 ? 15.508 -18.812 -14.547 1 94.44 120 THR B C 1
ATOM 2397 O O . THR B 1 120 ? 14.758 -19.109 -15.484 1 94.44 120 THR B O 1
ATOM 2400 N N . LEU B 1 121 ? 15.5 -19.391 -13.406 1 96.25 121 LEU B N 1
ATOM 2401 C CA . LEU B 1 121 ? 14.57 -20.484 -13.141 1 96.25 121 LEU B CA 1
ATOM 2402 C C . LEU B 1 121 ? 13.125 -20 -13.227 1 96.25 121 LEU B C 1
ATOM 2404 O O . LEU B 1 121 ? 12.281 -20.672 -13.82 1 96.25 121 LEU B O 1
ATOM 2408 N N . LEU B 1 122 ? 12.844 -18.875 -12.703 1 97.62 122 LEU B N 1
ATOM 2409 C CA . LEU B 1 122 ? 11.492 -18.312 -12.727 1 97.62 122 LEU B CA 1
ATOM 2410 C C . LEU B 1 122 ? 11.055 -18.016 -14.156 1 97.62 122 LEU B C 1
ATOM 2412 O O . LEU B 1 122 ? 9.906 -18.266 -14.523 1 97.62 122 LEU B O 1
ATOM 2416 N N . ARG B 1 123 ? 11.938 -17.5 -14.898 1 96.62 123 ARG B N 1
ATOM 2417 C CA . ARG B 1 123 ? 11.625 -17.219 -16.297 1 96.62 123 ARG B CA 1
ATOM 2418 C C . ARG B 1 123 ? 11.289 -18.484 -17.047 1 96.62 123 ARG B C 1
ATOM 2420 O O . ARG B 1 123 ? 10.328 -18.516 -17.828 1 96.62 123 ARG B O 1
ATOM 2427 N N . ALA B 1 124 ? 12.102 -19.469 -16.828 1 96.75 124 ALA B N 1
ATOM 2428 C CA . ALA B 1 124 ? 11.836 -20.766 -17.469 1 96.75 124 ALA B CA 1
ATOM 2429 C C . ALA B 1 124 ? 10.477 -21.312 -17.031 1 96.75 124 ALA B C 1
ATOM 2431 O O . ALA B 1 124 ? 9.711 -21.797 -17.859 1 96.75 124 ALA B O 1
ATOM 2432 N N . ALA B 1 125 ? 10.227 -21.234 -15.781 1 98.19 125 ALA B N 1
ATOM 2433 C CA . ALA B 1 125 ? 8.945 -21.703 -15.25 1 98.19 125 ALA B CA 1
ATOM 2434 C C . ALA B 1 125 ? 7.781 -20.938 -15.875 1 98.19 125 ALA B C 1
ATOM 2436 O O . ALA B 1 125 ? 6.789 -21.547 -16.297 1 98.19 125 ALA B O 1
ATOM 2437 N N . ALA B 1 126 ? 7.902 -19.625 -15.93 1 98.38 126 ALA B N 1
ATOM 2438 C CA . ALA B 1 126 ? 6.855 -18.797 -16.5 1 98.38 126 ALA B CA 1
ATOM 2439 C C . ALA B 1 126 ? 6.578 -19.188 -17.953 1 98.38 126 ALA B C 1
ATOM 2441 O O . ALA B 1 126 ? 5.422 -19.266 -18.375 1 98.38 126 ALA B O 1
ATOM 2442 N N . GLN B 1 127 ? 7.629 -19.453 -18.672 1 97.38 127 GLN B N 1
ATOM 2443 C CA . GLN B 1 127 ? 7.488 -19.844 -20.062 1 97.38 127 GLN B CA 1
ATOM 2444 C C . GLN B 1 127 ? 6.758 -21.188 -20.188 1 97.38 127 GLN B C 1
ATOM 2446 O O . GLN B 1 127 ? 5.871 -21.328 -21.031 1 97.38 127 GLN B O 1
ATOM 2451 N N . GLU B 1 128 ? 7.102 -22.109 -19.375 1 97.88 128 GLU B N 1
ATOM 2452 C CA . GLU B 1 128 ? 6.457 -23.422 -19.406 1 97.88 128 GLU B CA 1
ATOM 2453 C C . GLU B 1 128 ? 4.984 -23.328 -19.016 1 97.88 128 GLU B C 1
ATOM 2455 O O . GLU B 1 128 ? 4.133 -23.969 -19.641 1 97.88 128 GLU B O 1
ATOM 2460 N N . LEU B 1 129 ? 4.68 -22.516 -18.062 1 98.44 129 LEU B N 1
ATOM 2461 C CA . LEU B 1 129 ? 3.314 -22.344 -17.594 1 98.44 129 LEU B CA 1
ATOM 2462 C C . LEU B 1 129 ? 2.422 -21.75 -18.672 1 98.44 129 LEU B C 1
ATOM 2464 O O . LEU B 1 129 ? 1.231 -22.078 -18.75 1 98.44 129 LEU B O 1
ATOM 2468 N N . ARG B 1 130 ? 2.992 -20.969 -19.531 1 97.5 130 ARG B N 1
ATOM 2469 C CA . ARG B 1 130 ? 2.219 -20.391 -20.625 1 97.5 130 ARG B CA 1
ATOM 2470 C C . ARG B 1 130 ? 1.618 -21.484 -21.5 1 97.5 130 ARG B C 1
ATOM 2472 O O . ARG B 1 130 ? 0.51 -21.328 -22.016 1 97.5 130 ARG B O 1
ATOM 2479 N N . GLY B 1 131 ? 2.336 -22.531 -21.609 1 97.25 131 GLY B N 1
ATOM 2480 C CA . GLY B 1 131 ? 1.846 -23.656 -22.391 1 97.25 131 GLY B CA 1
ATOM 2481 C C . GLY B 1 131 ? 0.592 -24.281 -21.812 1 97.25 131 GLY B C 1
ATOM 2482 O O . GLY B 1 131 ? -0.169 -24.938 -22.531 1 97.25 131 GLY B O 1
ATOM 2483 N N . TYR B 1 132 ? 0.325 -24.047 -20.562 1 97.5 132 TYR B N 1
ATOM 2484 C CA . TYR B 1 132 ? -0.857 -24.562 -19.875 1 97.5 132 TYR B CA 1
ATOM 2485 C C . TYR B 1 132 ? -1.941 -23.5 -19.781 1 97.5 132 TYR B C 1
ATOM 2487 O O . TYR B 1 132 ? -3 -23.719 -19.203 1 97.5 132 TYR B O 1
ATOM 2495 N N . GLY B 1 133 ? -1.665 -22.312 -20.359 1 97.88 133 GLY B N 1
ATOM 2496 C CA . GLY B 1 133 ? -2.594 -21.203 -20.203 1 97.88 133 GLY B CA 1
ATOM 2497 C C . GLY B 1 133 ? -2.514 -20.547 -18.844 1 97.88 133 GLY B C 1
ATOM 2498 O O . GLY B 1 133 ? -3.496 -19.984 -18.359 1 97.88 133 GLY B O 1
ATOM 2499 N N . LEU B 1 134 ? -1.345 -20.688 -18.172 1 98.44 134 LEU B N 1
ATOM 2500 C CA . LEU B 1 134 ? -1.14 -20.172 -16.828 1 98.44 134 LEU B CA 1
ATOM 2501 C C . LEU B 1 134 ? -0.089 -19.078 -16.828 1 98.44 134 LEU B C 1
ATOM 2503 O O . LEU B 1 134 ? 0.72 -18.969 -17.75 1 98.44 134 LEU B O 1
ATOM 2507 N N . ALA B 1 135 ? -0.156 -18.219 -15.859 1 98.38 135 ALA B N 1
ATOM 2508 C CA . ALA B 1 135 ? 0.824 -17.141 -15.656 1 98.38 135 ALA B CA 1
ATOM 2509 C C . ALA B 1 135 ? 1.412 -17.203 -14.25 1 98.38 135 ALA B C 1
ATOM 2511 O O . ALA B 1 135 ? 0.711 -17.531 -13.289 1 98.38 135 ALA B O 1
ATOM 2512 N N . LEU B 1 136 ? 2.689 -16.891 -14.211 1 98.62 136 LEU B N 1
ATOM 2513 C CA . LEU B 1 136 ? 3.42 -16.828 -12.945 1 98.62 136 LEU B CA 1
ATOM 2514 C C . LEU B 1 136 ? 3.572 -15.391 -12.477 1 98.62 136 LEU B C 1
ATOM 2516 O O . LEU B 1 136 ? 4.062 -14.539 -13.219 1 98.62 136 LEU B O 1
ATOM 2520 N N . TRP B 1 137 ? 3.084 -15.188 -11.25 1 98.19 137 TRP B N 1
ATOM 2521 C CA . TRP B 1 137 ? 3.117 -13.844 -10.688 1 98.19 137 TRP B CA 1
ATOM 2522 C C . TRP B 1 137 ? 3.928 -13.812 -9.391 1 98.19 137 TRP B C 1
ATOM 2524 O O . TRP B 1 137 ? 3.863 -14.75 -8.594 1 98.19 137 TRP B O 1
ATOM 2534 N N . ARG B 1 138 ? 4.621 -12.719 -9.25 1 97.12 138 ARG B N 1
ATOM 2535 C CA . ARG B 1 138 ? 5.281 -12.422 -7.98 1 97.12 138 ARG B CA 1
ATOM 2536 C C . ARG B 1 138 ? 4.723 -11.148 -7.352 1 97.12 138 ARG B C 1
ATOM 2538 O O . ARG B 1 138 ? 4.223 -10.273 -8.055 1 97.12 138 ARG B O 1
ATOM 2545 N N . TRP B 1 139 ? 4.645 -11.102 -6.117 1 93.31 139 TRP B N 1
ATOM 2546 C CA . TRP B 1 139 ? 4.352 -9.812 -5.496 1 93.31 139 TRP B CA 1
ATOM 2547 C C . TRP B 1 139 ? 5.551 -9.305 -4.707 1 93.31 139 TRP B C 1
ATOM 2549 O O . TRP B 1 139 ? 6.281 -10.086 -4.094 1 93.31 139 TRP B O 1
ATOM 2559 N N . GLN B 1 140 ? 5.828 -8.094 -4.828 1 88.75 140 GLN B N 1
ATOM 2560 C CA . GLN B 1 140 ? 6.938 -7.426 -4.16 1 88.75 140 GLN B CA 1
ATOM 2561 C C . GLN B 1 140 ? 6.539 -6.957 -2.766 1 88.75 140 GLN B C 1
ATOM 2563 O O . GLN B 1 140 ? 5.695 -6.066 -2.623 1 88.75 140 GLN B O 1
ATOM 2568 N N . GLY B 1 141 ? 7.125 -7.602 -1.754 1 84.25 141 GLY B N 1
ATOM 2569 C CA . GLY B 1 141 ? 6.898 -7.188 -0.377 1 84.25 141 GLY B CA 1
ATOM 2570 C C . GLY B 1 141 ? 8.008 -6.312 0.171 1 84.25 141 GLY B C 1
ATOM 2571 O O . GLY B 1 141 ? 8.797 -5.746 -0.592 1 84.25 141 GLY B O 1
ATOM 2572 N N . ASP B 1 142 ? 7.984 -6.211 1.458 1 78.62 142 ASP B N 1
ATOM 2573 C CA . ASP B 1 142 ? 8.945 -5.336 2.117 1 78.62 142 ASP B CA 1
ATOM 2574 C C . ASP B 1 142 ? 10.312 -6.008 2.238 1 78.62 142 ASP B C 1
ATOM 2576 O O . ASP B 1 142 ? 11.336 -5.332 2.334 1 78.62 142 ASP B O 1
ATOM 2580 N N . ASN B 1 143 ? 10.281 -7.27 2.221 1 88.31 143 ASN B N 1
ATOM 2581 C CA . ASN B 1 143 ? 11.531 -8.016 2.342 1 88.31 143 ASN B CA 1
ATOM 2582 C C . ASN B 1 143 ? 12.086 -8.398 0.973 1 88.31 143 ASN B C 1
ATOM 2584 O O . ASN B 1 143 ? 11.547 -9.281 0.304 1 88.31 143 ASN B O 1
ATOM 2588 N N . PRO B 1 144 ? 13.148 -7.828 0.623 1 89.5 144 PRO B N 1
ATOM 2589 C CA . PRO B 1 144 ? 13.68 -8.086 -0.716 1 89.5 144 PRO B CA 1
ATOM 2590 C C . PRO B 1 144 ? 14.312 -9.469 -0.839 1 89.5 144 PRO B C 1
ATOM 2592 O O . PRO B 1 144 ? 14.602 -9.93 -1.949 1 89.5 144 PRO B O 1
ATOM 2595 N N . GLU B 1 145 ? 14.578 -10.141 0.241 1 94.19 145 GLU B N 1
ATOM 2596 C CA . GLU B 1 145 ? 15.242 -11.445 0.207 1 94.19 145 GLU B CA 1
ATOM 2597 C C . GLU B 1 145 ? 14.242 -12.562 -0.064 1 94.19 145 GLU B C 1
ATOM 2599 O O . GLU B 1 145 ? 14.633 -13.695 -0.364 1 94.19 145 GLU B O 1
ATOM 2604 N N . LEU B 1 146 ? 13.008 -12.25 0.002 1 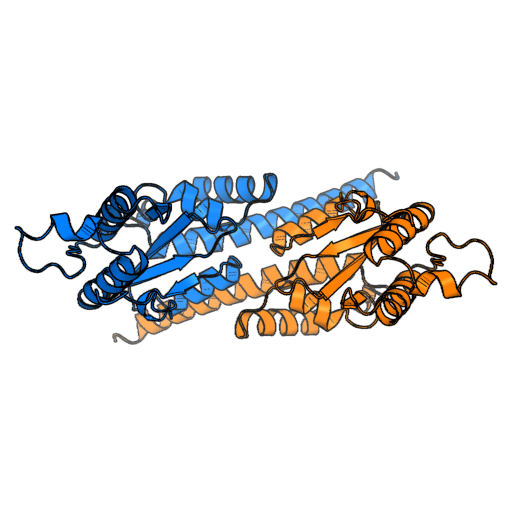95.25 146 LEU B N 1
ATOM 2605 C CA . LEU B 1 146 ? 11.961 -13.258 -0.137 1 95.25 146 LEU B CA 1
ATOM 2606 C C . LEU B 1 146 ? 11.32 -13.188 -1.519 1 95.25 146 LEU B C 1
ATOM 2608 O O . LEU B 1 146 ? 11.047 -12.094 -2.025 1 95.25 146 LEU B O 1
ATOM 2612 N N . CYS B 1 147 ? 11.242 -14.289 -2.127 1 96.12 147 CYS B N 1
ATOM 2613 C CA . CYS B 1 147 ? 10.477 -14.453 -3.357 1 96.12 147 CYS B CA 1
ATOM 2614 C C . CYS B 1 147 ? 9.102 -15.039 -3.07 1 96.12 147 CYS B C 1
ATOM 2616 O O . CYS B 1 147 ? 8.992 -16.172 -2.605 1 96.12 147 CYS B O 1
ATOM 2618 N N . LEU B 1 148 ? 8.062 -14.258 -3.326 1 96.31 148 LEU B N 1
ATOM 2619 C CA . LEU B 1 148 ? 6.676 -14.648 -3.086 1 96.31 148 LEU B CA 1
ATOM 2620 C C . LEU B 1 148 ? 5.859 -14.57 -4.371 1 96.31 148 LEU B C 1
ATOM 2622 O O . LEU B 1 148 ? 6.051 -13.656 -5.18 1 96.31 148 LEU B O 1
ATOM 2626 N N . GLY B 1 149 ? 4.961 -15.523 -4.5 1 97.75 149 GLY B N 1
ATOM 2627 C CA . GLY B 1 149 ? 4.125 -15.438 -5.684 1 97.75 149 GLY B CA 1
ATOM 2628 C C . GLY B 1 149 ? 3.1 -16.547 -5.777 1 97.75 149 GLY B C 1
ATOM 2629 O O . GLY B 1 149 ? 2.854 -17.25 -4.797 1 97.75 149 GLY B O 1
ATOM 2630 N N . PHE B 1 150 ? 2.451 -16.594 -6.875 1 98.38 150 PHE B N 1
ATOM 2631 C CA . PHE B 1 150 ? 1.399 -17.562 -7.141 1 98.38 150 PHE B CA 1
ATOM 2632 C C . PHE B 1 150 ? 1.198 -17.75 -8.641 1 98.38 150 PHE B C 1
ATOM 2634 O O . PHE B 1 150 ? 1.878 -17.109 -9.445 1 98.38 150 PHE B O 1
ATOM 2641 N N . ILE B 1 151 ? 0.423 -18.688 -8.93 1 98.38 151 ILE B N 1
ATOM 2642 C CA . ILE B 1 151 ? 0.053 -19.016 -10.312 1 98.38 151 ILE B CA 1
ATOM 2643 C C . ILE B 1 151 ? -1.444 -18.797 -10.508 1 98.38 151 ILE B C 1
ATOM 2645 O O . ILE B 1 151 ? -2.244 -19.078 -9.609 1 98.38 151 ILE B O 1
ATOM 2649 N N . CYS B 1 152 ? -1.81 -18.234 -11.578 1 97.44 152 CYS B N 1
ATOM 2650 C CA . CYS B 1 152 ? -3.219 -18.125 -11.945 1 97.44 152 CYS B CA 1
ATOM 2651 C C . CYS B 1 152 ? -3.402 -18.266 -13.453 1 97.44 152 CYS B C 1
ATOM 2653 O O . CYS B 1 152 ? -2.424 -18.359 -14.195 1 97.44 152 CYS B O 1
ATOM 2655 N N . ARG B 1 153 ? -4.656 -18.344 -13.898 1 96.94 153 ARG B N 1
ATOM 2656 C CA . ARG B 1 153 ? -4.934 -18.453 -15.328 1 96.94 153 ARG B CA 1
ATOM 2657 C C . ARG B 1 153 ? -4.629 -17.141 -16.031 1 96.94 153 ARG B C 1
ATOM 2659 O O . ARG B 1 153 ? -4.918 -16.062 -15.516 1 96.94 153 ARG B O 1
ATOM 2666 N N . GLU B 1 154 ? -4.09 -17.266 -17.219 1 95.88 154 GLU B N 1
ATOM 2667 C CA . GLU B 1 154 ? -3.797 -16.078 -18.016 1 95.88 154 GLU B CA 1
ATOM 2668 C C . GLU B 1 154 ? -5.066 -15.281 -18.312 1 95.88 154 GLU B C 1
ATOM 2670 O O . GLU B 1 154 ? -5.031 -14.055 -18.344 1 95.88 154 GLU B O 1
ATOM 2675 N N . GLU B 1 155 ? -6.207 -15.969 -18.484 1 93.06 155 GLU B N 1
ATOM 2676 C CA . GLU B 1 155 ? -7.461 -15.312 -18.844 1 93.06 155 GLU B CA 1
ATOM 2677 C C . GLU B 1 155 ? -7.969 -14.445 -17.688 1 93.06 155 GLU B C 1
ATOM 2679 O O . GLU B 1 155 ? -8.812 -13.57 -17.891 1 93.06 155 GLU B O 1
ATOM 2684 N N . ASP B 1 156 ? -7.379 -14.672 -16.516 1 93.06 156 ASP B N 1
ATOM 2685 C CA . ASP B 1 156 ? -7.863 -13.961 -15.344 1 93.06 156 ASP B CA 1
ATOM 2686 C C . ASP B 1 156 ? -6.961 -12.773 -15.008 1 93.06 156 ASP B C 1
ATOM 2688 O O . ASP B 1 156 ? -7.102 -12.156 -13.953 1 93.06 156 ASP B O 1
ATOM 2692 N N . THR B 1 157 ? -6.109 -12.406 -15.875 1 92.94 157 THR B N 1
ATOM 2693 C CA . THR B 1 157 ? -5.09 -11.391 -15.641 1 92.94 157 THR B CA 1
ATOM 2694 C C . THR B 1 157 ? -5.73 -10.055 -15.273 1 92.94 157 THR B C 1
ATOM 2696 O O . THR B 1 157 ? -5.301 -9.391 -14.328 1 92.94 157 THR B O 1
ATOM 2699 N N . ASP B 1 158 ? -6.809 -9.672 -16 1 89.19 158 ASP B N 1
ATOM 2700 C CA . ASP B 1 158 ? -7.453 -8.391 -15.734 1 89.19 158 ASP B CA 1
ATOM 2701 C C . ASP B 1 158 ? -8.055 -8.352 -14.328 1 89.19 158 ASP B C 1
ATOM 2703 O O . ASP B 1 158 ? -7.91 -7.352 -13.617 1 89.19 158 ASP B O 1
ATOM 2707 N N . LEU B 1 159 ? -8.711 -9.406 -13.992 1 91.06 159 LEU B N 1
ATOM 2708 C CA . LEU B 1 159 ? -9.305 -9.492 -12.664 1 91.06 159 LEU B CA 1
ATOM 2709 C C . LEU B 1 159 ? -8.227 -9.508 -11.586 1 91.06 159 LEU B C 1
ATOM 2711 O O . LEU B 1 159 ? -8.375 -8.867 -10.539 1 91.06 159 LEU B O 1
ATOM 2715 N N . LEU B 1 160 ? -7.168 -10.156 -11.875 1 94.12 160 LEU B N 1
ATOM 2716 C CA . LEU B 1 160 ? -6.051 -10.203 -10.938 1 94.12 160 LEU B CA 1
ATOM 2717 C C . LEU B 1 160 ? -5.488 -8.805 -10.695 1 94.12 160 LEU B C 1
ATOM 2719 O O . LEU B 1 160 ? -5.227 -8.422 -9.555 1 94.12 160 LEU B O 1
ATOM 2723 N N . GLN B 1 161 ? -5.379 -8.07 -11.734 1 91.12 161 GLN B N 1
ATOM 2724 C CA . GLN B 1 161 ? -4.848 -6.711 -11.633 1 91.12 161 GLN B CA 1
ATOM 2725 C C . GLN B 1 161 ? -5.789 -5.812 -10.836 1 91.12 161 GLN B C 1
ATOM 2727 O O . GLN B 1 161 ? -5.34 -4.957 -10.07 1 91.12 161 GLN B O 1
ATOM 2732 N N . ALA B 1 162 ? -7.051 -6.008 -11.047 1 89.56 162 ALA B N 1
ATOM 2733 C CA . ALA B 1 162 ? -8.031 -5.262 -10.266 1 89.56 162 ALA B CA 1
ATOM 2734 C C . ALA B 1 162 ? -7.906 -5.582 -8.781 1 89.56 162 ALA B C 1
ATOM 2736 O O . ALA B 1 162 ? -7.965 -4.684 -7.938 1 89.56 162 ALA B O 1
ATOM 2737 N N . CYS B 1 163 ? -7.707 -6.824 -8.445 1 93.5 163 CYS B N 1
ATOM 2738 C CA . CYS B 1 163 ? -7.52 -7.227 -7.055 1 93.5 163 CYS B CA 1
ATOM 2739 C C . CYS B 1 163 ? -6.258 -6.605 -6.473 1 93.5 163 CYS B C 1
ATOM 2741 O O . CYS B 1 163 ? -6.27 -6.105 -5.344 1 93.5 163 CYS B O 1
ATOM 2743 N N . ALA B 1 164 ? -5.23 -6.656 -7.258 1 93.75 164 ALA B N 1
ATOM 2744 C CA . ALA B 1 164 ? -3.957 -6.102 -6.812 1 93.75 164 ALA B CA 1
ATOM 2745 C C . ALA B 1 164 ? -4.094 -4.621 -6.465 1 93.75 164 ALA B C 1
ATOM 2747 O O . ALA B 1 164 ? -3.57 -4.168 -5.441 1 93.75 164 ALA B O 1
ATOM 2748 N N . ALA B 1 165 ? -4.801 -3.938 -7.324 1 89.44 165 ALA B N 1
ATOM 2749 C CA . ALA B 1 165 ? -5.027 -2.512 -7.094 1 89.44 165 ALA B CA 1
ATOM 2750 C C . ALA B 1 165 ? -5.785 -2.285 -5.789 1 89.44 165 ALA B C 1
ATOM 2752 O O . ALA B 1 165 ? -5.402 -1.435 -4.98 1 89.44 165 ALA B O 1
ATOM 2753 N N . ALA B 1 166 ? -6.797 -3.107 -5.574 1 90.31 166 ALA B N 1
ATOM 2754 C CA . ALA B 1 166 ? -7.609 -2.986 -4.367 1 90.31 166 ALA B CA 1
ATOM 2755 C C . ALA B 1 166 ? -6.793 -3.324 -3.121 1 90.31 166 ALA B C 1
ATOM 2757 O O . ALA B 1 166 ? -7.039 -2.777 -2.045 1 90.31 166 ALA B O 1
ATOM 2758 N N . LEU B 1 167 ? -5.832 -4.121 -3.285 1 93.56 167 LEU B N 1
ATOM 2759 C CA . LEU B 1 167 ? -5.016 -4.578 -2.166 1 93.56 167 LEU B CA 1
ATOM 2760 C C . LEU B 1 167 ? -3.762 -3.721 -2.021 1 93.56 167 LEU B C 1
ATOM 2762 O O . LEU B 1 167 ? -2.934 -3.969 -1.143 1 93.56 167 LEU B O 1
ATOM 2766 N N . ALA B 1 168 ? -3.59 -2.787 -2.912 1 88.94 168 ALA B N 1
ATOM 2767 C CA . ALA B 1 168 ? -2.375 -1.978 -2.988 1 88.94 168 ALA B CA 1
ATOM 2768 C C . ALA B 1 168 ? -1.133 -2.861 -3.068 1 88.94 168 ALA B C 1
ATOM 2770 O O . ALA B 1 168 ? -0.145 -2.617 -2.371 1 88.94 168 ALA B O 1
ATOM 2771 N N . ALA B 1 169 ? -1.29 -3.867 -3.814 1 92.94 169 ALA B N 1
ATOM 2772 C CA . ALA B 1 169 ? -0.203 -4.832 -3.965 1 92.94 169 ALA B CA 1
ATOM 2773 C C . ALA B 1 169 ? 0.571 -4.586 -5.258 1 92.94 169 ALA B C 1
ATOM 2775 O O . ALA B 1 169 ? -0.019 -4.262 -6.289 1 92.94 169 ALA B O 1
ATOM 2776 N N . ARG B 1 170 ? 1.848 -4.758 -5.219 1 91.06 170 ARG B N 1
ATOM 2777 C CA . ARG B 1 170 ? 2.684 -4.684 -6.41 1 91.06 170 ARG B CA 1
ATOM 2778 C C . ARG B 1 170 ? 2.955 -6.07 -6.977 1 91.06 170 ARG B C 1
ATOM 2780 O O . ARG B 1 170 ? 3.861 -6.77 -6.52 1 91.06 170 ARG B O 1
ATOM 2787 N N . LEU B 1 171 ? 2.229 -6.355 -7.992 1 94.38 171 LEU B N 1
ATOM 2788 C CA . LEU B 1 171 ? 2.385 -7.645 -8.656 1 94.38 171 LEU B CA 1
ATOM 2789 C C . LEU B 1 171 ? 3.205 -7.504 -9.938 1 94.38 171 LEU B C 1
ATOM 2791 O O . LEU B 1 171 ? 3.094 -6.5 -10.641 1 94.38 171 LEU B O 1
ATOM 2795 N N . ARG B 1 172 ? 3.971 -8.516 -10.172 1 94.62 172 ARG B N 1
ATOM 2796 C CA . ARG B 1 172 ? 4.773 -8.57 -11.383 1 94.62 172 ARG B CA 1
ATOM 2797 C C . ARG B 1 172 ? 4.531 -9.875 -12.141 1 94.62 172 ARG B C 1
ATOM 2799 O O . ARG B 1 172 ? 4.559 -10.961 -11.547 1 94.62 172 ARG B O 1
ATOM 2806 N N . ASP B 1 173 ? 4.25 -9.672 -13.359 1 96.62 173 ASP B N 1
ATOM 2807 C CA . ASP B 1 173 ? 4.266 -10.828 -14.25 1 96.62 173 ASP B CA 1
ATOM 2808 C C . ASP B 1 173 ? 5.695 -11.289 -14.531 1 96.62 173 ASP B C 1
ATOM 2810 O O . ASP B 1 173 ? 6.477 -10.555 -15.148 1 96.62 173 ASP B O 1
ATOM 2814 N N . VAL B 1 174 ? 5.938 -12.477 -14.133 1 97.38 174 VAL B N 1
ATOM 2815 C CA . VAL B 1 174 ? 7.312 -12.953 -14.242 1 97.38 174 VAL B CA 1
ATOM 2816 C C . VAL B 1 174 ? 7.727 -13 -15.711 1 97.38 174 VAL B C 1
ATOM 2818 O O . VAL B 1 174 ? 8.883 -12.734 -16.047 1 97.38 174 VAL B O 1
ATOM 2821 N N . ALA B 1 175 ? 6.824 -13.273 -16.578 1 95.31 175 ALA B N 1
ATOM 2822 C CA . ALA B 1 175 ? 7.121 -13.375 -18 1 95.31 175 ALA B CA 1
ATOM 2823 C C . ALA B 1 175 ? 7.535 -12.023 -18.578 1 95.31 175 ALA B C 1
ATOM 2825 O O . ALA B 1 175 ? 8.172 -11.961 -19.625 1 95.31 175 ALA B O 1
ATOM 2826 N N . GLU B 1 176 ? 7.227 -10.953 -17.891 1 91.69 176 GLU B N 1
ATOM 2827 C CA . GLU B 1 176 ? 7.469 -9.609 -18.406 1 91.69 176 GLU B CA 1
ATOM 2828 C C . GLU B 1 176 ? 8.562 -8.906 -17.609 1 91.69 176 GLU B C 1
ATOM 2830 O O . GLU B 1 176 ? 8.898 -7.75 -17.891 1 91.69 176 GLU B O 1
ATOM 2835 N N . GLU B 1 177 ? 9.055 -9.539 -16.594 1 90.38 177 GLU B N 1
ATOM 2836 C CA . GLU B 1 177 ? 10.07 -8.891 -15.773 1 90.38 177 GLU B CA 1
ATOM 2837 C C . GLU B 1 177 ? 11.414 -8.844 -16.5 1 90.38 177 GLU B C 1
ATOM 2839 O O . GLU B 1 177 ? 11.812 -9.82 -17.141 1 90.38 177 GLU B O 1
ATOM 2844 N N . ASP B 1 178 ? 11.93 -7.633 -16.438 1 83.5 178 ASP B N 1
ATOM 2845 C CA . ASP B 1 178 ? 13.258 -7.441 -17 1 83.5 178 ASP B CA 1
ATOM 2846 C C . ASP B 1 178 ? 14.336 -7.488 -15.922 1 83.5 178 ASP B C 1
ATOM 2848 O O . ASP B 1 178 ? 14.562 -6.504 -15.219 1 83.5 178 ASP B O 1
ATOM 2852 N N . TRP B 1 179 ? 14.781 -8.625 -15.625 1 80.44 179 TRP B N 1
ATOM 2853 C CA . TRP B 1 179 ? 15.844 -8.797 -14.641 1 80.44 179 TRP B CA 1
ATOM 2854 C C . TRP B 1 179 ? 17.219 -8.562 -15.258 1 80.44 179 TRP B C 1
ATOM 2856 O O . TRP B 1 179 ? 17.438 -8.875 -16.438 1 80.44 179 TRP B O 1
ATOM 2866 N N . PRO B 1 180 ? 18 -7.555 -14.523 1 63.81 180 PRO B N 1
ATOM 2867 C CA . PRO B 1 180 ? 19.344 -7.363 -15.055 1 63.81 180 PRO B CA 1
ATOM 2868 C C . PRO B 1 180 ? 20.062 -8.688 -15.328 1 63.81 180 PRO B C 1
ATOM 2870 O O . PRO B 1 180 ? 19.828 -9.672 -14.633 1 63.81 180 PRO B O 1
ATOM 2873 N N . ASP B 1 181 ? 20.453 -8.914 -16.531 1 52.47 181 ASP B N 1
ATOM 2874 C CA . ASP B 1 181 ? 21.266 -10.07 -16.891 1 52.47 181 ASP B CA 1
ATOM 2875 C C . ASP B 1 181 ? 22.453 -10.211 -15.938 1 52.47 181 ASP B C 1
ATOM 2877 O O . ASP B 1 181 ? 23.25 -9.281 -15.789 1 52.47 181 ASP B O 1
ATOM 2881 N N . ASP B 1 182 ? 22.359 -10.695 -14.82 1 47.97 182 ASP B N 1
ATOM 2882 C CA . ASP B 1 182 ? 23.672 -11.016 -14.266 1 47.97 182 ASP B CA 1
ATOM 2883 C C . ASP B 1 182 ? 24.547 -11.719 -15.305 1 47.97 182 ASP B C 1
ATOM 2885 O O . ASP B 1 182 ? 24.094 -12.633 -15.992 1 47.97 182 ASP B O 1
ATOM 2889 N N . GLY B 1 183 ? 25.469 -11.047 -15.859 1 36.41 183 GLY B N 1
ATOM 2890 C CA . GLY B 1 183 ? 26.5 -11.633 -16.703 1 36.41 183 GLY B CA 1
ATOM 2891 C C . GLY B 1 183 ? 26.891 -13.047 -16.266 1 36.41 183 GLY B C 1
ATOM 2892 O O . GLY B 1 183 ? 26.984 -13.336 -15.078 1 36.41 183 GLY B O 1
ATOM 2893 N N . PHE B 1 184 ? 26.578 -14.117 -16.969 1 30.56 184 PHE B N 1
ATOM 2894 C CA . PHE B 1 184 ? 27.562 -15.188 -17.031 1 30.56 184 PHE B CA 1
ATOM 2895 C C . PHE B 1 184 ? 28.969 -14.617 -17.078 1 30.56 184 PHE B C 1
ATOM 2897 O O . PHE B 1 184 ? 29.328 -13.914 -18.031 1 30.56 184 PHE B O 1
ATOM 2904 N N . VAL B 1 185 ? 29.703 -14.242 -16.078 1 30.17 185 VAL B N 1
ATOM 2905 C CA . VAL B 1 185 ? 31.156 -14.258 -16.297 1 30.17 185 VAL B CA 1
ATOM 2906 C C . VAL B 1 185 ? 31.531 -15.484 -17.125 1 30.17 185 VAL B C 1
ATOM 2908 O O . VAL B 1 185 ? 31.25 -16.609 -16.734 1 30.17 185 VAL B O 1
ATOM 2911 N N . ASP B 1 186 ? 31.422 -15.422 -18.438 1 24.8 186 ASP B N 1
ATOM 2912 C CA . ASP B 1 186 ? 32.281 -16.359 -19.156 1 24.8 186 ASP B CA 1
ATOM 2913 C C . ASP B 1 186 ? 33.531 -16.703 -18.344 1 24.8 186 ASP B C 1
ATOM 2915 O O . ASP B 1 186 ? 34.219 -15.805 -17.891 1 24.8 186 ASP B O 1
ATOM 2919 N N . SER B 1 187 ? 33.594 -17.875 -17.672 1 20.92 187 SER B N 1
ATOM 2920 C CA . SER B 1 187 ? 35 -18.266 -17.703 1 20.92 187 SER B CA 1
ATOM 2921 C C . SER B 1 187 ? 35.594 -18.094 -19.094 1 20.92 187 SER B C 1
ATOM 2923 O O . SER B 1 187 ? 34.938 -18.375 -20.094 1 20.92 187 SER B O 1
#

Radius of gyration: 24.46 Å; Cα contacts (8 Å, |Δi|>4): 497; chains: 2; bounding box: 60×74×55 Å

InterPro domains:
  IPR046582 Domain of unknown function DUF6630 [PF20335] (28-171)

Solvent-accessible surface area (backbone atoms only — not comparable to full-atom values): 20403 Å² total; per-residue (Å²): 131,78,66,53,60,54,48,48,51,51,48,50,43,48,54,52,47,50,51,41,39,52,53,49,23,52,35,46,51,51,48,44,48,57,33,33,78,58,43,88,71,63,51,65,66,59,41,42,50,36,34,46,49,19,59,76,66,74,43,60,58,59,52,34,49,44,68,73,23,53,89,51,26,34,30,72,24,44,54,88,40,43,63,54,37,51,53,34,48,44,55,38,34,46,64,71,75,42,85,77,57,54,80,48,86,49,80,90,48,53,72,54,62,67,74,48,55,54,68,58,40,48,41,34,37,22,56,56,33,45,77,74,51,28,37,38,36,32,47,68,68,91,53,83,60,52,45,37,32,36,47,34,50,50,89,43,47,68,54,49,50,51,29,27,56,62,50,72,46,52,71,40,52,44,77,72,58,82,67,79,74,71,71,74,73,74,126,132,78,64,55,60,57,49,48,51,51,47,50,44,49,53,51,48,49,52,40,39,52,54,49,22,52,34,46,50,52,47,42,49,58,33,34,78,56,44,88,71,63,53,65,67,59,42,42,51,36,36,45,51,19,58,75,66,75,42,60,57,60,52,34,48,43,69,73,23,54,91,51,27,33,32,72,24,43,57,87,39,42,63,54,38,51,53,34,47,44,54,37,33,45,64,70,75,41,85,77,58,52,79,48,84,49,81,89,47,52,71,55,62,67,74,50,56,53,67,59,41,47,41,35,38,22,56,56,33,44,78,75,50,28,37,37,36,32,45,67,68,90,52,83,59,52,44,37,31,37,50,35,49,50,90,44,47,67,56,49,51,52,30,28,56,61,50,72,48,52,70,39,52,44,77,71,59,83,68,81,74,72,72,73,72,71,126

Secondary structure (DSSP, 8-state):
--HHHHHHHHHHHHHHHHHHHHHHHHHHHHHHHHH-S-GGG--HHHHHHHHHHHHHTT--THHHHHHHHBTTTEEEEETT-HHHHHHHHHHHHHTTT----TT--SGGGGGGGGGS-HHHHHHHHHHHHHTTTEEEEEE--S-TTEEEEEEEEGGGHHHHHHHHHHTT--EEEGGG-----------/-THHHHHHHHHHHHHHHHHHHHHHHHHHHHHHHHH-S-GGG--HHHHHHHHHHHHHTT--THHHHHHHHBTTTEEEEETT-HHHHHHHHHHHHHTTT----TT--SGGGGGGGGGS-HHHHHHHHHHHHHTTTEEEEEE--S-TTEEEEEEEEGGGHHHHHHHHHHTT--EEEGGG-----------

Organism: Cardiobacterium hominis (strain ATCC 15826 / DSM 8339 / NCTC 10426 / 6573) (NCBI:txid638300)

Sequence (374 aa):
MCTSGYDARFAKIGDFMMNAVESGAAAVSRLLQLIAPEPERLDEDAVLEAVQEAYDHDLPLMWAVYHLGKHEAVFAAEWADVFTLVEQLRAVAANWQADLLFGVQEAEDEALIFDCEPQTLLRAAAQELRGYGLALWRWQGDNPELCLGFICREEDTDLLQACAAALAARLRDVAEEDWPDDGFVDSMCTSGYDARFAKIGDFMMNAVESGAAAVSRLLQLIAPEPERLDEDAVLEAVQEAYDHDLPLMWAVYHLGKHEAVFAAEWADVFTLVEQLRAVAANWQADLLFGVQEAEDEALIFDCEPQTLLRAAAQELRGYGLALWRWQGDNPELCLGFICREEDTDLLQACAAALAARLRDVAEEDWPDDGFVDS

Nearest PDB structures (foldseek):
  3bkt-assembly1_C  TM=3.429E-01  e=2.135E+00  Escherichia coli
  3rrk-assembly1_A  TM=2.009E-01  e=1.340E+00  Meiothermus ruber DSM 1279
  5gar-assembly1_N  TM=1.951E-01  e=2.543E+00  Thermus thermophilus
  2qby-assembly1_B  TM=2.141E-01  e=6.462E+00  Saccharolobus solfataricus
  3bkt-assembly1_C  TM=3.429E-01  e=2.095E+00  Escherichia coli

pLDDT: mean 89.14, std 15.27, range [20.92, 98.62]